Protein AF-0000000068499734 (afdb_homodimer)

Organism: Clostridioides difficile (strain 630) (NCBI:txid272563)

Radius of gyration: 20.71 Å; Cα contacts (8 Å, |Δi|>4): 301; chains: 2; bounding box: 44×65×41 Å

Sequence (282 aa):
MKDFEKLYEATTKLVSTSLKVKDDLKKMFKQNGYDITTDHYALLRFLWEQDGISQIDLCEKSCKDKSNTTRILDVMKNKGLIVRKVDVKDRRKFQIFLTDLGRELEEPLNEIASIYATETFKSISDEELPLFTDILDRIGKMKDFEKLYEATTKLVSTSLKVKDDLKKMFKQNGYDITTDHYALLRFLWEQDGISQIDLCEKSCKDKSNTTRILDVMKNKGLIVRKVDVKDRRKFQIFLTDLGRELEEPLNEIASIYATETFKSISDEELPLFTDILDRIGK

Solvent-accessible surface area (backbone atoms only — not comparable to full-atom values): 15210 Å² total; per-residue (Å²): 125,83,52,62,66,57,46,46,48,42,52,51,40,43,40,53,28,30,51,48,52,44,50,50,50,24,48,52,34,42,76,73,73,34,97,48,46,53,67,53,49,58,54,46,55,52,40,75,75,41,67,50,41,36,58,68,57,50,25,66,74,64,76,40,54,63,70,58,44,50,52,52,50,51,52,37,36,75,71,48,29,34,48,78,41,69,32,89,88,40,77,88,38,45,23,39,32,67,31,74,60,36,55,63,44,46,63,62,50,50,50,53,49,42,53,49,42,51,61,48,47,60,88,51,49,87,71,48,46,60,53,49,42,48,49,38,53,60,47,57,101,126,83,52,61,67,58,46,46,49,43,52,51,41,43,40,51,29,30,51,48,51,43,50,52,51,24,48,51,34,41,75,72,75,35,96,48,46,51,68,53,50,57,53,46,54,52,39,74,75,40,67,50,41,35,58,68,57,50,23,65,73,67,76,40,54,64,70,59,44,51,53,53,50,50,53,37,35,74,72,49,29,34,47,78,40,67,32,89,90,40,78,88,38,45,23,39,32,66,32,73,60,38,56,63,44,46,63,61,51,50,50,53,50,45,53,50,43,50,62,48,46,60,88,53,48,87,71,48,46,60,55,49,41,49,51,37,51,60,47,58,100

pLDDT: mean 91.55, std 7.55, range [51.41, 98.25]

Nearest PDB structures (foldseek):
  8xt8-assembly1_B  TM=9.935E-01  e=7.399E-21  Clostridioides difficile
  4zzl-assembly1_B  TM=9.237E-01  e=1.055E-09  Pseudomonas aeruginosa
  8xzu-assembly1_A  TM=9.288E-01  e=2.433E-08  Escherichia coli O127:H6 str. E2348/69
  1lnw-assembly7_A  TM=8.892E-01  e=3.572E-08  Pseudomonas aeruginosa
  2nnn-assembly3_F  TM=8.629E-01  e=1.206E-07  Pseudomonas aeruginosa

InterPro domains:
  IPR000835 MarR-type HTH domain [PF01047] (36-93)
  IPR000835 MarR-type HTH domain [PR00598] (70-85)
  IPR000835 MarR-type HTH domain [PR00598] (89-105)
  IPR000835 MarR-type HTH domain [PR00598] (119-139)
  IPR000835 MarR-type HTH domain [PS50995] (1-141)
  IPR000835 MarR-type HTH domain [SM00347] (29-129)
  IPR036388 Winged helix-like DNA-binding domain superfamily [G3DSA:1.10.10.10] (9-141)
  IPR036390 Winged helix DNA-binding domain superfamily [SSF46785] (11-139)

Structure (mmCIF, N/CA/C/O backbone):
data_AF-0000000068499734-model_v1
#
loop_
_entity.id
_entity.type
_entity.pdbx_description
1 polymer 'Transcriptional regulator, MarR family'
#
loop_
_atom_site.group_PDB
_atom_site.id
_atom_site.type_symbol
_atom_site.label_atom_id
_atom_site.label_alt_id
_atom_site.label_comp_id
_atom_site.label_asym_id
_atom_site.label_entity_id
_atom_site.label_seq_id
_atom_site.pdbx_PDB_ins_code
_atom_site.Cartn_x
_atom_site.Cartn_y
_atom_site.Cartn_z
_atom_site.occupancy
_atom_site.B_iso_or_equiv
_atom_site.auth_seq_id
_atom_site.auth_comp_id
_atom_site.auth_asym_id
_atom_site.auth_atom_id
_atom_site.pdbx_PDB_model_num
ATOM 1 N N . MET A 1 1 ? 21.547 13.375 11.398 1 51.94 1 MET A N 1
ATOM 2 C CA . MET A 1 1 ? 20.141 13 11.492 1 51.94 1 MET A CA 1
ATOM 3 C C . MET A 1 1 ? 19.406 13.32 10.195 1 51.94 1 MET A C 1
ATOM 5 O O . MET A 1 1 ? 19.625 14.375 9.602 1 51.94 1 MET A O 1
ATOM 9 N N . LYS A 1 2 ? 18.906 12.352 9.539 1 63.41 2 LYS A N 1
ATOM 10 C CA . LYS A 1 2 ? 18.281 12.688 8.258 1 63.41 2 LYS A CA 1
ATOM 11 C C . LYS A 1 2 ? 17.219 13.758 8.438 1 63.41 2 LYS A C 1
ATOM 13 O O . LYS A 1 2 ? 16.547 13.812 9.469 1 63.41 2 LYS A O 1
ATOM 18 N N . ASP A 1 3 ? 17.266 14.719 7.586 1 85.25 3 ASP A N 1
ATOM 19 C CA . ASP A 1 3 ? 16.281 15.789 7.48 1 85.25 3 ASP A CA 1
ATOM 20 C C . ASP A 1 3 ? 14.867 15.234 7.363 1 85.25 3 ASP A C 1
ATOM 22 O O . ASP A 1 3 ? 14.617 14.312 6.582 1 85.25 3 ASP A O 1
ATOM 26 N N . PHE A 1 4 ? 13.961 15.617 8.328 1 84.19 4 PHE A N 1
ATOM 27 C CA . PHE A 1 4 ? 12.578 15.156 8.344 1 84.19 4 PHE A CA 1
ATOM 28 C C . PHE A 1 4 ? 11.977 15.195 6.941 1 84.19 4 PHE A C 1
ATOM 30 O O . PHE A 1 4 ? 11.266 14.273 6.539 1 84.19 4 PHE A O 1
ATOM 37 N N . GLU A 1 5 ? 12.312 16.203 6.262 1 88.25 5 GLU A N 1
ATOM 38 C CA . GLU A 1 5 ? 11.719 16.375 4.938 1 88.25 5 GLU A CA 1
ATOM 39 C C . GLU A 1 5 ? 12.188 15.281 3.977 1 88.25 5 GLU A C 1
ATOM 41 O O . GLU A 1 5 ? 11.422 14.805 3.139 1 88.25 5 GLU A O 1
ATOM 46 N N . LYS A 1 6 ? 13.414 14.914 4.125 1 91.44 6 LYS A N 1
ATOM 47 C CA . LYS A 1 6 ? 13.961 13.844 3.291 1 91.44 6 LYS A CA 1
ATOM 48 C C . LYS A 1 6 ? 13.344 12.492 3.654 1 91.44 6 LYS A C 1
ATOM 50 O O . LYS A 1 6 ? 13.016 11.695 2.773 1 91.44 6 LYS A O 1
ATOM 55 N N . LEU A 1 7 ? 13.211 12.305 4.914 1 92.31 7 LEU A N 1
ATOM 56 C CA . LEU A 1 7 ? 12.625 11.062 5.387 1 92.31 7 LEU A CA 1
ATOM 57 C C . LEU A 1 7 ? 11.148 10.977 5 1 92.31 7 LEU A C 1
ATOM 59 O O . LEU A 1 7 ? 10.672 9.914 4.59 1 92.31 7 LEU A O 1
ATOM 63 N N . TYR A 1 8 ? 10.578 12.094 5.062 1 89.62 8 TYR A N 1
ATOM 64 C CA . TYR A 1 8 ? 9.172 12.164 4.676 1 89.62 8 TYR A CA 1
ATOM 65 C C . TYR A 1 8 ? 9.008 11.867 3.189 1 89.62 8 TYR A C 1
ATOM 67 O O . TYR A 1 8 ? 8.109 11.117 2.795 1 89.62 8 TYR A O 1
ATOM 75 N N . GLU A 1 9 ? 9.82 12.43 2.471 1 90.56 9 GLU A N 1
ATOM 76 C CA . GLU A 1 9 ? 9.766 12.195 1.031 1 90.56 9 GLU A CA 1
ATOM 77 C C . GLU A 1 9 ? 9.969 10.711 0.709 1 90.56 9 GLU A C 1
ATOM 79 O O . GLU A 1 9 ? 9.227 10.141 -0.091 1 90.56 9 GLU A O 1
ATOM 84 N N . ALA A 1 10 ? 10.969 10.125 1.311 1 93.69 10 ALA A N 1
ATOM 85 C CA . ALA A 1 10 ? 11.25 8.711 1.085 1 93.69 10 ALA A CA 1
ATOM 86 C C . ALA A 1 10 ? 10.062 7.844 1.477 1 93.69 10 ALA A C 1
ATOM 88 O O . ALA A 1 10 ? 9.672 6.938 0.735 1 93.69 10 ALA A O 1
ATOM 89 N N . THR A 1 11 ? 9.477 8.195 2.625 1 93 11 THR A N 1
ATOM 90 C CA . THR A 1 11 ? 8.336 7.43 3.129 1 93 11 THR A CA 1
ATOM 91 C C . THR A 1 11 ? 7.133 7.574 2.201 1 93 11 THR A C 1
ATOM 93 O O . THR A 1 11 ? 6.5 6.582 1.839 1 93 11 THR A O 1
ATOM 96 N N . THR A 1 12 ? 6.898 8.781 1.764 1 89.5 12 THR A N 1
ATOM 97 C CA . THR A 1 12 ? 5.754 9.047 0.899 1 89.5 12 THR A CA 1
ATOM 98 C C . THR A 1 12 ? 5.949 8.406 -0.471 1 89.5 12 THR A C 1
ATOM 100 O O . THR A 1 12 ? 5 7.875 -1.055 1 89.5 12 THR A O 1
ATOM 103 N N . LYS A 1 13 ? 7.117 8.414 -0.973 1 92.56 13 LYS A N 1
ATOM 104 C CA . LYS A 1 13 ? 7.414 7.77 -2.25 1 92.56 13 LYS A CA 1
ATOM 105 C C . LYS A 1 13 ? 7.277 6.254 -2.15 1 92.56 13 LYS A C 1
ATOM 107 O O . LYS A 1 13 ? 6.809 5.605 -3.088 1 92.56 13 LYS A O 1
ATOM 112 N N . LEU A 1 14 ? 7.719 5.66 -1.072 1 94.81 14 LEU A N 1
ATOM 113 C CA . LEU A 1 14 ? 7.562 4.23 -0.838 1 94.81 14 LEU A CA 1
ATOM 114 C C . LEU A 1 14 ? 6.09 3.83 -0.895 1 94.81 14 LEU A C 1
ATOM 116 O O . LEU A 1 14 ? 5.723 2.9 -1.614 1 94.81 14 LEU A O 1
ATOM 120 N N . VAL A 1 15 ? 5.273 4.574 -0.227 1 91.44 15 VAL A N 1
ATOM 121 C CA . VAL A 1 15 ? 3.852 4.262 -0.129 1 91.44 15 VAL A CA 1
ATOM 122 C C . VAL A 1 15 ? 3.176 4.508 -1.476 1 91.44 15 VAL A C 1
ATOM 124 O O . VAL A 1 15 ? 2.473 3.635 -1.99 1 91.44 15 VAL A O 1
ATOM 127 N N . SER A 1 16 ? 3.467 5.664 -2.082 1 89.75 16 SER A N 1
ATOM 128 C CA . SER A 1 16 ? 2.781 6.016 -3.322 1 89.75 16 SER A CA 1
ATOM 129 C C . SER A 1 16 ? 3.205 5.102 -4.465 1 89.75 16 SER A C 1
ATOM 131 O O . SER A 1 16 ? 2.383 4.723 -5.301 1 89.75 16 SER A O 1
ATOM 133 N N . THR A 1 17 ? 4.445 4.738 -4.531 1 93.81 17 THR A N 1
ATOM 134 C CA . THR A 1 17 ? 4.926 3.834 -5.57 1 93.81 17 THR A CA 1
ATOM 135 C C . THR A 1 17 ? 4.293 2.453 -5.426 1 93.81 17 THR A C 1
ATOM 137 O O . THR A 1 17 ? 3.895 1.84 -6.418 1 93.81 17 THR A O 1
ATOM 140 N N . SER A 1 18 ? 4.215 1.97 -4.199 1 93.81 18 SER A N 1
ATOM 141 C CA . SER A 1 18 ? 3.59 0.674 -3.955 1 93.81 18 SER A CA 1
ATOM 142 C C . SER A 1 18 ? 2.125 0.678 -4.383 1 93.81 18 SER A C 1
ATOM 144 O O . SER A 1 18 ? 1.639 -0.298 -4.957 1 93.81 18 SER A O 1
ATOM 146 N N . LEU A 1 19 ? 1.435 1.735 -4.113 1 88.94 19 LEU A N 1
ATOM 147 C CA . LEU A 1 19 ? 0.036 1.855 -4.508 1 88.94 19 LEU A CA 1
ATOM 148 C C . LEU A 1 19 ? -0.099 1.86 -6.027 1 88.94 19 LEU A C 1
ATOM 150 O O . LEU A 1 19 ? -1.006 1.23 -6.578 1 88.94 19 LEU A O 1
ATOM 154 N N . LYS A 1 20 ? 0.729 2.57 -6.625 1 91.31 20 LYS A N 1
ATOM 155 C CA . LYS A 1 20 ? 0.707 2.623 -8.086 1 91.31 20 LYS A CA 1
ATOM 156 C C . LYS A 1 20 ? 0.957 1.243 -8.688 1 91.31 20 LYS A C 1
ATOM 158 O O . LYS A 1 20 ? 0.29 0.851 -9.648 1 91.31 20 LYS A O 1
ATOM 163 N N . VAL A 1 21 ? 1.908 0.533 -8.188 1 93.44 21 VAL A N 1
ATOM 164 C CA . VAL A 1 21 ? 2.236 -0.809 -8.656 1 93.44 21 VAL A CA 1
ATOM 165 C C . VAL A 1 21 ? 1.023 -1.723 -8.508 1 93.44 21 VAL A C 1
ATOM 167 O O . VAL A 1 21 ? 0.669 -2.455 -9.43 1 93.44 21 VAL A O 1
ATOM 170 N N . LYS A 1 22 ? 0.391 -1.682 -7.379 1 92.88 22 LYS A N 1
ATOM 171 C CA . LYS A 1 22 ? -0.793 -2.5 -7.133 1 92.88 22 LYS A CA 1
ATOM 172 C C . LYS A 1 22 ? -1.906 -2.168 -8.125 1 92.88 22 LYS A C 1
ATOM 174 O O . LYS A 1 22 ? -2.516 -3.066 -8.703 1 92.88 22 LYS A O 1
ATOM 179 N N . ASP A 1 23 ? -2.094 -0.92 -8.289 1 91.69 23 ASP A N 1
ATOM 180 C CA . ASP A 1 23 ? -3.166 -0.472 -9.172 1 91.69 23 ASP A CA 1
ATOM 181 C C . ASP A 1 23 ? -2.871 -0.841 -10.625 1 91.69 23 ASP A C 1
ATOM 183 O O . ASP A 1 23 ? -3.758 -1.303 -11.344 1 91.69 23 ASP A O 1
ATOM 187 N N . ASP A 1 24 ? -1.645 -0.577 -11.023 1 94 24 ASP A N 1
ATOM 188 C CA . ASP A 1 24 ? -1.249 -0.904 -12.391 1 94 24 ASP A CA 1
ATOM 189 C C . ASP A 1 24 ? -1.424 -2.395 -12.664 1 94 24 ASP A C 1
ATOM 191 O O . ASP A 1 24 ? -1.951 -2.777 -13.711 1 94 24 ASP A O 1
ATOM 195 N N . LEU A 1 25 ? -0.987 -3.182 -11.75 1 95.88 25 LEU A N 1
ATOM 196 C CA . LEU A 1 25 ? -1.07 -4.625 -11.953 1 95.88 25 LEU A CA 1
ATOM 197 C C . LEU A 1 25 ? -2.523 -5.086 -11.992 1 95.88 25 LEU A C 1
ATOM 199 O O . LEU A 1 25 ? -2.898 -5.898 -12.836 1 95.88 25 LEU A O 1
ATOM 203 N N . LYS A 1 26 ? -3.297 -4.59 -11.102 1 95.94 26 LYS A N 1
ATOM 204 C CA . LYS A 1 26 ? -4.723 -4.902 -11.109 1 95.94 26 LYS A CA 1
ATOM 205 C C . LYS A 1 26 ? -5.355 -4.543 -12.453 1 95.94 26 LYS A C 1
ATOM 207 O O . LYS A 1 26 ? -6.113 -5.332 -13.023 1 95.94 26 LYS A O 1
ATOM 212 N N . LYS A 1 27 ? -5.031 -3.389 -12.945 1 96.12 27 LYS A N 1
ATOM 213 C CA . LYS A 1 27 ? -5.543 -2.939 -14.234 1 96.12 27 LYS A CA 1
ATOM 214 C C . LYS A 1 27 ? -5.078 -3.854 -15.367 1 96.12 27 LYS A C 1
ATOM 216 O O . LYS A 1 27 ? -5.84 -4.156 -16.281 1 96.12 27 LYS A O 1
ATOM 221 N N . MET A 1 28 ? -3.869 -4.227 -15.281 1 97.12 28 MET A N 1
ATOM 222 C CA . MET A 1 28 ? -3.332 -5.109 -16.312 1 97.12 28 MET A CA 1
ATOM 223 C C . MET A 1 28 ? -4.035 -6.461 -16.297 1 97.12 28 MET A C 1
ATOM 225 O O . MET A 1 28 ? -4.324 -7.031 -17.344 1 97.12 28 MET A O 1
ATOM 229 N N . PHE A 1 29 ? -4.293 -6.988 -15.102 1 97.88 29 PHE A N 1
ATOM 230 C CA . PHE A 1 29 ? -5.07 -8.219 -15 1 97.88 29 PHE A CA 1
ATOM 231 C C . PHE A 1 29 ? -6.434 -8.047 -15.656 1 97.88 29 PHE A C 1
ATOM 233 O O . PHE A 1 29 ? -6.836 -8.875 -16.484 1 97.88 29 PHE A O 1
ATOM 240 N N . LYS A 1 30 ? -7.047 -6.973 -15.344 1 97.31 30 LYS A N 1
ATOM 241 C CA . LYS A 1 30 ? -8.391 -6.707 -15.852 1 97.31 30 LYS A CA 1
ATOM 242 C C . LYS A 1 30 ? -8.375 -6.551 -17.375 1 97.31 30 LYS A C 1
ATOM 244 O O . LYS A 1 30 ? -9.242 -7.09 -18.062 1 97.31 30 LYS A O 1
ATOM 249 N N . GLN A 1 31 ? -7.438 -5.824 -17.844 1 97.62 31 GLN A N 1
ATOM 250 C CA . GLN A 1 31 ? -7.316 -5.578 -19.281 1 97.62 31 GLN A CA 1
ATOM 251 C C . GLN A 1 31 ? -7.113 -6.879 -20.047 1 97.62 31 GLN A C 1
ATOM 253 O O . GLN A 1 31 ? -7.449 -6.969 -21.219 1 97.62 31 GLN A O 1
ATOM 258 N N . ASN A 1 32 ? -6.582 -7.852 -19.391 1 97.75 32 ASN A N 1
ATOM 259 C CA . ASN A 1 32 ? -6.344 -9.141 -20.031 1 97.75 32 ASN A CA 1
ATOM 260 C C . ASN A 1 32 ? -7.449 -10.141 -19.703 1 97.75 32 ASN A C 1
ATOM 262 O O . ASN A 1 32 ? -7.293 -11.344 -19.922 1 97.75 32 ASN A O 1
ATOM 266 N N . GLY A 1 33 ? -8.531 -9.695 -19.031 1 96.88 33 GLY A N 1
ATOM 267 C CA . GLY A 1 33 ? -9.734 -10.492 -18.891 1 96.88 33 GLY A CA 1
ATOM 268 C C . GLY A 1 33 ? -9.844 -11.164 -17.531 1 96.88 33 GLY A C 1
ATOM 269 O O . GLY A 1 33 ? -10.695 -12.031 -17.328 1 96.88 33 GLY A O 1
ATOM 270 N N . TYR A 1 34 ? -8.961 -10.781 -16.625 1 97.56 34 TYR A N 1
ATOM 271 C CA . TYR A 1 34 ? -8.977 -11.422 -15.312 1 97.56 34 TYR A CA 1
ATOM 272 C C . TYR A 1 34 ? -9.469 -10.453 -14.242 1 97.56 34 TYR A C 1
ATOM 274 O O . TYR A 1 34 ? -8.891 -9.375 -14.062 1 97.56 34 TYR A O 1
ATOM 282 N N . ASP A 1 35 ? -10.516 -10.867 -13.586 1 95.94 35 ASP A N 1
ATOM 283 C CA . ASP A 1 35 ? -11.016 -10.086 -12.453 1 95.94 35 ASP A CA 1
ATOM 284 C C . ASP A 1 35 ? -10.312 -10.484 -11.156 1 95.94 35 ASP A C 1
ATOM 286 O O . ASP A 1 35 ? -10.938 -11.039 -10.25 1 95.94 35 ASP A O 1
ATOM 290 N N . ILE A 1 36 ? -9.055 -10.18 -11.062 1 96 36 ILE A N 1
ATOM 291 C CA . ILE A 1 36 ? -8.148 -10.539 -9.984 1 96 36 ILE A CA 1
ATOM 292 C C . ILE A 1 36 ? -7.445 -9.289 -9.461 1 96 36 ILE A C 1
ATOM 294 O O . ILE A 1 36 ? -6.914 -8.492 -10.242 1 96 36 ILE A O 1
ATOM 298 N N . THR A 1 37 ? -7.492 -9.086 -8.227 1 93.56 37 THR A N 1
ATOM 299 C CA . THR A 1 37 ? -6.75 -7.996 -7.605 1 93.56 37 THR A CA 1
ATOM 300 C C . THR A 1 37 ? -5.352 -8.445 -7.207 1 93.56 37 THR A C 1
ATOM 302 O O . THR A 1 37 ? -5.043 -9.641 -7.242 1 93.56 37 THR A O 1
ATOM 305 N N . THR A 1 38 ? -4.555 -7.484 -6.852 1 93.06 38 THR A N 1
ATOM 306 C CA . THR A 1 38 ? -3.203 -7.809 -6.414 1 93.06 38 THR A CA 1
ATOM 307 C C . THR A 1 38 ? -3.232 -8.578 -5.098 1 93.06 38 THR A C 1
ATOM 309 O O . THR A 1 38 ? -2.377 -9.438 -4.852 1 93.06 38 THR A O 1
ATOM 312 N N . ASP A 1 39 ? -4.258 -8.336 -4.285 1 91.56 39 ASP A N 1
ATOM 313 C CA . ASP A 1 39 ? -4.406 -9.094 -3.047 1 91.56 39 ASP A CA 1
ATOM 314 C C . ASP A 1 39 ? -4.766 -10.547 -3.332 1 91.56 39 ASP A C 1
ATOM 316 O O . ASP A 1 39 ? -4.27 -11.461 -2.666 1 91.56 39 ASP A O 1
ATOM 320 N N . HIS A 1 40 ? -5.629 -10.727 -4.238 1 95.25 40 HIS A N 1
ATOM 321 C CA . HIS A 1 40 ? -5.926 -12.086 -4.672 1 95.25 40 HIS A CA 1
ATOM 322 C C . HIS A 1 40 ? -4.668 -12.789 -5.172 1 95.25 40 HIS A C 1
ATOM 324 O O . HIS A 1 40 ? -4.387 -13.922 -4.773 1 95.25 40 HIS A O 1
ATOM 330 N N . TYR A 1 41 ? -3.99 -12.102 -6.027 1 95.88 41 TYR A N 1
ATOM 331 C CA . TYR A 1 41 ? -2.787 -12.648 -6.645 1 95.88 41 TYR A CA 1
ATOM 332 C C . TYR A 1 41 ? -1.759 -13.039 -5.59 1 95.88 41 TYR A C 1
ATOM 334 O O . TYR A 1 41 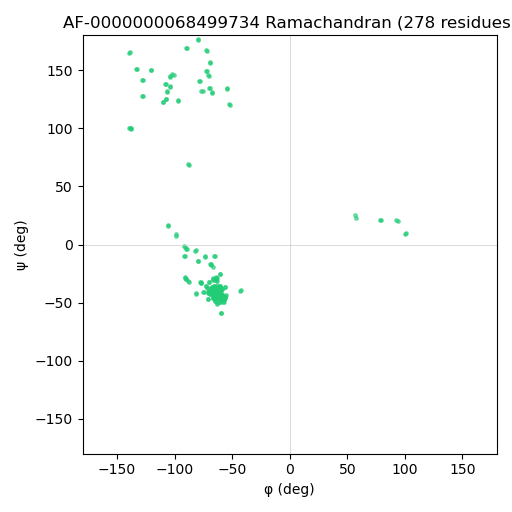? -1.135 -14.094 -5.684 1 95.88 41 TYR A O 1
ATOM 342 N N . ALA A 1 42 ? -1.551 -12.195 -4.656 1 92.88 42 ALA A N 1
ATOM 343 C CA . ALA A 1 42 ? -0.596 -12.477 -3.588 1 92.88 42 ALA A CA 1
ATOM 344 C C . ALA A 1 42 ? -0.938 -13.789 -2.877 1 92.88 42 ALA A C 1
ATOM 346 O O . ALA A 1 42 ? -0.056 -14.602 -2.609 1 92.88 42 ALA A O 1
ATOM 347 N N . LEU A 1 43 ? -2.17 -13.984 -2.555 1 93.5 43 LEU A N 1
ATOM 348 C CA . LEU A 1 43 ? -2.572 -15.211 -1.869 1 93.5 43 LEU A CA 1
ATOM 349 C C . LEU A 1 43 ? -2.457 -16.422 -2.797 1 93.5 43 LEU A C 1
ATOM 351 O O . LEU A 1 43 ? -2.055 -17.5 -2.365 1 93.5 43 LEU A O 1
ATOM 355 N N . LEU A 1 44 ? -2.842 -16.219 -4.047 1 96.25 44 LEU A N 1
ATOM 356 C CA . LEU A 1 44 ? -2.752 -17.297 -5.035 1 96.25 44 LEU A CA 1
ATOM 357 C C . LEU A 1 44 ? -1.313 -17.781 -5.176 1 96.25 44 LEU A C 1
ATOM 359 O O . LEU A 1 44 ? -1.072 -18.969 -5.344 1 96.25 44 LEU A O 1
ATOM 363 N N . ARG A 1 45 ? -0.418 -16.906 -5.117 1 94.12 45 ARG A N 1
ATOM 364 C CA . ARG A 1 45 ? 0.99 -17.266 -5.25 1 94.12 45 ARG A CA 1
ATOM 365 C C . ARG A 1 45 ? 1.405 -18.266 -4.18 1 94.12 45 ARG A C 1
ATOM 367 O O . ARG A 1 45 ? 2.15 -19.203 -4.461 1 94.12 45 ARG A O 1
ATOM 374 N N . PHE A 1 46 ? 0.959 -18.016 -3.006 1 92.69 46 PHE A N 1
ATOM 375 C CA . PHE A 1 46 ? 1.267 -18.953 -1.924 1 92.69 46 PHE A CA 1
ATOM 376 C C . PHE A 1 46 ? 0.578 -20.281 -2.148 1 92.69 46 PHE A C 1
ATOM 378 O O . PHE A 1 46 ? 1.171 -21.344 -1.912 1 92.69 46 PHE A O 1
ATOM 385 N N . LEU A 1 47 ? -0.58 -20.203 -2.641 1 95.75 47 LEU A N 1
ATOM 386 C CA . LEU A 1 47 ? -1.367 -21.422 -2.838 1 95.75 47 LEU A CA 1
ATOM 387 C C . LEU A 1 47 ? -0.82 -22.25 -4 1 95.75 47 LEU A C 1
ATOM 389 O O . LEU A 1 47 ? -0.887 -23.469 -3.982 1 95.75 47 LEU A O 1
ATOM 393 N N . TRP A 1 48 ? -0.332 -21.531 -5.023 1 95.94 48 TRP A N 1
ATOM 394 C CA . TRP A 1 48 ? 0.288 -22.234 -6.145 1 95.94 48 TRP A CA 1
ATOM 395 C C . TRP A 1 48 ? 1.548 -22.969 -5.703 1 95.94 48 TRP A C 1
ATOM 397 O O . TRP A 1 48 ? 1.89 -24.016 -6.254 1 95.94 48 TRP A O 1
ATOM 407 N N . GLU A 1 49 ? 2.197 -22.469 -4.719 1 92.94 49 GLU A N 1
ATOM 408 C CA . GLU A 1 49 ? 3.396 -23.094 -4.164 1 92.94 49 GLU A CA 1
ATOM 409 C C . GLU A 1 49 ? 3.039 -24.219 -3.209 1 92.94 49 GLU A C 1
ATOM 411 O O . GLU A 1 49 ? 3.705 -25.266 -3.189 1 92.94 49 GLU A O 1
ATOM 416 N N . GLN A 1 50 ? 2.031 -23.953 -2.4 1 92.69 50 GLN A N 1
ATOM 417 C CA . GLN A 1 50 ? 1.602 -24.938 -1.413 1 92.69 50 GLN A CA 1
ATOM 418 C C . GLN A 1 50 ? 0.08 -25 -1.316 1 92.69 50 GLN A C 1
ATOM 420 O O . GLN A 1 50 ? -0.525 -24.266 -0.537 1 92.69 50 GLN A O 1
ATOM 425 N N . ASP A 1 51 ? -0.425 -26.016 -1.981 1 92.31 51 ASP A N 1
ATOM 426 C CA . ASP A 1 51 ? -1.864 -26.25 -1.932 1 92.31 51 ASP A CA 1
ATOM 427 C C . ASP A 1 51 ? -2.27 -26.891 -0.604 1 92.31 51 ASP A C 1
ATOM 429 O O . ASP A 1 51 ? -1.562 -27.75 -0.079 1 92.31 51 ASP A O 1
ATOM 433 N N . GLY A 1 52 ? -3.283 -26.359 0.012 1 92.75 52 GLY A N 1
ATOM 434 C CA . GLY A 1 52 ? -3.738 -26.922 1.277 1 92.75 52 GLY A CA 1
ATOM 435 C C . GLY A 1 52 ? -3.123 -26.234 2.484 1 92.75 52 GLY A C 1
ATOM 436 O O . GLY A 1 52 ? -3.072 -26.812 3.572 1 92.75 52 GLY A O 1
ATOM 437 N N . ILE A 1 53 ? -2.66 -25.109 2.301 1 92 53 ILE A N 1
ATOM 438 C CA . ILE A 1 53 ? -2.062 -24.344 3.389 1 92 53 ILE A CA 1
ATOM 439 C C . ILE A 1 53 ? -3.15 -23.891 4.359 1 92 53 ILE A C 1
ATOM 441 O O . ILE A 1 53 ? -4.277 -23.594 3.951 1 92 53 ILE A O 1
ATOM 445 N N . SER A 1 54 ? -2.77 -23.859 5.617 1 91.06 54 SER A N 1
ATOM 446 C CA . SER A 1 54 ? -3.744 -23.391 6.602 1 91.06 54 SER A CA 1
ATOM 447 C C . SER A 1 54 ? -3.977 -21.891 6.492 1 91.06 54 SER A C 1
ATOM 449 O O . SER A 1 54 ? -3.084 -21.156 6.082 1 91.06 54 SER A O 1
ATOM 451 N N . GLN A 1 55 ? -5.172 -21.469 6.828 1 88.75 55 GLN A N 1
ATOM 452 C CA . GLN A 1 55 ? -5.473 -20.047 6.832 1 88.75 55 GLN A CA 1
ATOM 453 C C . GLN A 1 55 ? -4.5 -19.281 7.727 1 88.75 55 GLN A C 1
ATOM 455 O O . GLN A 1 55 ? -4.086 -18.172 7.395 1 88.75 55 GLN A O 1
ATOM 460 N N . ILE A 1 56 ? -4.105 -19.875 8.82 1 85.94 56 ILE A N 1
ATOM 461 C CA . ILE A 1 56 ? -3.188 -19.25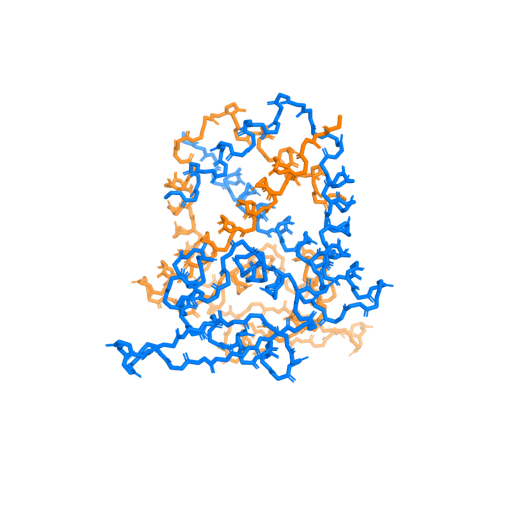 9.758 1 85.94 56 ILE A CA 1
ATOM 462 C C . ILE A 1 56 ? -1.818 -19.078 9.109 1 85.94 56 ILE A C 1
ATOM 464 O O . ILE A 1 56 ? -1.228 -17.984 9.172 1 85.94 56 ILE A O 1
ATOM 468 N N . ASP A 1 57 ? -1.396 -20.062 8.484 1 86.56 57 ASP A N 1
ATOM 469 C CA . ASP A 1 57 ? -0.109 -20.016 7.797 1 86.56 57 ASP A CA 1
ATOM 470 C C . ASP A 1 57 ? -0.141 -19 6.652 1 86.56 57 ASP A C 1
ATOM 472 O O . ASP A 1 57 ? 0.839 -18.297 6.414 1 86.56 57 ASP A O 1
ATOM 476 N N . LEU A 1 58 ? -1.216 -18.969 5.996 1 87.88 58 LEU A N 1
ATOM 477 C CA . LEU A 1 58 ? -1.38 -18.047 4.887 1 87.88 58 LEU A CA 1
ATOM 478 C C . LEU A 1 58 ? -1.343 -16.594 5.375 1 87.88 58 LEU A C 1
ATOM 480 O O . LEU A 1 58 ? -0.734 -15.734 4.738 1 87.88 58 LEU A O 1
ATOM 484 N N . CYS A 1 59 ? -1.925 -16.297 6.492 1 84.31 59 CYS A N 1
ATOM 485 C CA . CYS A 1 59 ? -1.912 -14.977 7.102 1 84.31 59 CYS A CA 1
ATOM 486 C C . CYS A 1 59 ? -0.494 -14.555 7.477 1 84.31 59 CYS A C 1
ATOM 488 O O . CYS A 1 59 ? -0.083 -13.43 7.207 1 84.31 59 CYS A O 1
ATOM 490 N N . GLU A 1 60 ? 0.208 -15.477 8.047 1 81.12 60 GLU A N 1
ATOM 491 C CA . GLU A 1 60 ? 1.569 -15.211 8.5 1 81.12 60 GLU A CA 1
ATOM 492 C C . GLU A 1 60 ? 2.498 -14.93 7.32 1 81.12 60 GLU A C 1
ATOM 494 O O . GLU A 1 60 ? 3.328 -14.023 7.379 1 81.12 60 GLU A O 1
ATOM 499 N N . LYS A 1 61 ? 2.295 -15.641 6.281 1 79.94 61 LYS A N 1
ATOM 500 C CA . LYS A 1 61 ? 3.162 -15.523 5.113 1 79.94 61 LYS A CA 1
ATOM 501 C C . LYS A 1 61 ? 2.828 -14.266 4.309 1 79.94 61 LYS A C 1
ATOM 503 O O . LYS A 1 61 ? 3.711 -13.664 3.693 1 79.94 61 LYS A O 1
ATOM 508 N N . SER A 1 62 ? 1.615 -13.859 4.277 1 77.88 62 SER A N 1
ATOM 509 C CA . SER A 1 62 ? 1.176 -12.75 3.434 1 77.88 62 SER A CA 1
ATOM 510 C C . SER A 1 62 ? 1.3 -11.414 4.16 1 77.88 62 SER A C 1
ATOM 512 O O . SER A 1 62 ? 1.054 -10.359 3.576 1 77.88 62 SER A O 1
ATOM 514 N N . CYS A 1 63 ? 1.683 -11.375 5.383 1 68.19 63 CYS A N 1
ATOM 515 C CA . CYS A 1 63 ? 1.831 -10.18 6.207 1 68.19 63 CYS A CA 1
ATOM 516 C C . CYS A 1 63 ? 0.522 -9.406 6.285 1 68.19 63 CYS A C 1
ATOM 518 O O . CYS A 1 63 ? 0.526 -8.172 6.305 1 68.19 63 CYS A O 1
ATOM 520 N N . LYS A 1 64 ? -0.532 -10.039 6.07 1 70.19 64 LYS A N 1
ATOM 521 C CA . LYS A 1 64 ? -1.864 -9.461 6.211 1 70.19 64 LYS A CA 1
ATOM 522 C C . LYS A 1 64 ? -2.506 -9.867 7.535 1 70.19 64 LYS A C 1
ATOM 524 O O . LYS A 1 64 ? -2.176 -10.914 8.094 1 70.19 64 LYS A O 1
ATOM 529 N N . ASP A 1 65 ? -3.271 -8.891 8.016 1 71.25 65 ASP A N 1
ATOM 530 C CA . ASP A 1 65 ? -3.979 -9.258 9.242 1 71.25 65 ASP A CA 1
ATOM 531 C C . ASP A 1 65 ? -5.055 -10.305 8.961 1 71.25 65 ASP A C 1
ATOM 533 O O . ASP A 1 65 ? -5.492 -10.461 7.82 1 71.25 65 ASP A O 1
ATOM 537 N N . LYS A 1 66 ? -5.355 -10.984 10.016 1 75.5 66 LYS A N 1
ATOM 538 C CA . LYS A 1 66 ? -6.262 -12.125 9.93 1 75.5 66 LYS A CA 1
ATOM 539 C C . LYS A 1 66 ? -7.598 -11.719 9.312 1 75.5 66 LYS A C 1
ATOM 541 O O . LYS A 1 66 ? -8.141 -12.43 8.469 1 75.5 66 LYS A O 1
ATOM 546 N N . SER A 1 67 ? -8.07 -10.594 9.773 1 76.56 67 SER A N 1
ATOM 547 C CA . SER A 1 67 ? -9.383 -10.156 9.289 1 76.56 67 SER A CA 1
ATOM 548 C C . SER A 1 67 ? -9.344 -9.852 7.793 1 76.56 67 SER A C 1
ATOM 550 O O . SER A 1 67 ? -10.258 -10.211 7.055 1 76.56 67 SER A O 1
ATOM 552 N N . ASN A 1 68 ? -8.344 -9.258 7.336 1 82.56 68 ASN A N 1
ATOM 553 C CA . ASN A 1 68 ? -8.18 -8.93 5.922 1 82.56 68 ASN A CA 1
ATOM 554 C C . ASN A 1 68 ? -7.996 -10.188 5.074 1 82.56 68 ASN A C 1
ATOM 556 O O . ASN A 1 68 ? -8.625 -10.328 4.023 1 82.56 68 ASN A O 1
ATOM 560 N N . THR A 1 69 ? -7.266 -11.102 5.594 1 88.81 69 THR A N 1
ATOM 561 C CA . THR A 1 69 ? -7.02 -12.336 4.867 1 88.81 69 THR A CA 1
ATOM 562 C C . THR A 1 69 ? -8.312 -13.141 4.711 1 88.81 69 THR A C 1
ATOM 564 O O . THR A 1 69 ? -8.602 -13.641 3.623 1 88.81 69 THR A O 1
ATOM 567 N N . THR A 1 70 ? -9.094 -13.156 5.77 1 90.06 70 THR A N 1
ATOM 568 C CA . THR A 1 70 ? -10.359 -13.883 5.734 1 90.06 70 THR A CA 1
ATOM 569 C C . THR A 1 70 ? -11.297 -13.289 4.688 1 90.06 70 THR A C 1
ATOM 571 O O . THR A 1 70 ? -11.906 -14.023 3.908 1 90.06 70 THR A O 1
ATOM 574 N N . ARG A 1 71 ? -11.32 -12.078 4.703 1 92 71 ARG A N 1
ATOM 575 C CA . ARG A 1 71 ? -12.188 -11.406 3.736 1 92 71 ARG A CA 1
ATOM 576 C C . ARG A 1 71 ? -11.75 -11.711 2.307 1 92 71 ARG A C 1
ATOM 578 O O . ARG A 1 71 ? -12.578 -12.008 1.448 1 92 71 ARG A O 1
ATOM 585 N N . ILE A 1 72 ? -10.539 -11.648 2.066 1 93.81 72 ILE A N 1
ATOM 586 C CA . ILE A 1 72 ? -10.008 -11.906 0.736 1 93.81 72 ILE A CA 1
ATOM 587 C C . ILE A 1 72 ? -10.281 -13.359 0.338 1 93.81 72 ILE A C 1
ATOM 589 O O . ILE A 1 72 ? -10.688 -13.633 -0.795 1 93.81 72 ILE A O 1
ATOM 593 N N . LEU A 1 73 ? -10.133 -14.211 1.282 1 94.5 73 LEU A N 1
ATOM 594 C CA . LEU A 1 73 ? -10.375 -15.625 1.02 1 94.5 73 LEU A CA 1
ATOM 595 C C . LEU A 1 73 ? -11.844 -15.875 0.694 1 94.5 73 LEU A C 1
ATOM 597 O O . LEU A 1 73 ? -12.164 -16.688 -0.18 1 94.5 73 LEU A O 1
ATOM 601 N N . ASP A 1 74 ? -12.719 -15.188 1.384 1 95.44 74 ASP A N 1
ATOM 602 C CA . ASP A 1 74 ? -14.148 -15.305 1.113 1 95.44 74 ASP A CA 1
ATOM 603 C C . ASP A 1 74 ? -14.477 -14.859 -0.31 1 95.44 74 ASP A C 1
ATOM 605 O O . ASP A 1 74 ? -15.25 -15.523 -1.008 1 95.44 74 ASP A O 1
ATOM 609 N N . VAL A 1 75 ? -13.898 -13.828 -0.699 1 96.38 75 VAL A N 1
ATOM 610 C CA . VAL A 1 75 ? -14.102 -13.312 -2.051 1 96.38 75 VAL A CA 1
ATOM 611 C C . VAL A 1 75 ? -13.586 -14.328 -3.07 1 96.38 75 VAL A C 1
ATOM 613 O O . VAL A 1 75 ? -14.25 -14.609 -4.07 1 96.38 75 VAL A O 1
ATOM 616 N N . MET A 1 76 ? -12.438 -14.891 -2.832 1 97.19 76 MET A N 1
ATOM 617 C CA . MET A 1 76 ? -11.82 -15.859 -3.736 1 97.19 76 MET A CA 1
ATOM 618 C C . MET A 1 76 ? -12.656 -17.125 -3.818 1 97.19 76 MET A C 1
ATOM 620 O O . MET A 1 76 ? -12.766 -17.734 -4.883 1 97.19 76 MET A O 1
ATOM 624 N N . LYS A 1 77 ? -13.188 -17.516 -2.674 1 97.31 77 LYS A N 1
ATOM 625 C CA . LYS A 1 77 ? -14.086 -18.672 -2.643 1 97.31 77 LYS A CA 1
ATOM 626 C C . LYS A 1 77 ? -15.336 -18.406 -3.479 1 97.31 77 LYS A C 1
ATOM 628 O O . LYS A 1 77 ? -15.742 -19.266 -4.27 1 97.31 77 LYS A O 1
ATOM 633 N N . ASN A 1 78 ? -15.883 -17.266 -3.307 1 97.38 78 ASN A N 1
ATOM 634 C CA . ASN A 1 78 ? -17.078 -16.891 -4.051 1 97.38 78 ASN A CA 1
ATOM 635 C C . ASN A 1 78 ? -16.812 -16.812 -5.551 1 97.38 78 ASN A C 1
ATOM 637 O O . ASN A 1 78 ? -17.688 -17.109 -6.363 1 97.38 78 ASN A O 1
ATOM 641 N N . LYS A 1 79 ? -15.562 -16.516 -5.945 1 96.94 79 LYS A N 1
ATOM 642 C CA . LYS A 1 79 ? -15.148 -16.453 -7.344 1 96.94 79 LYS A CA 1
ATOM 643 C C . LYS A 1 79 ? -14.844 -17.844 -7.883 1 96.94 79 LYS A C 1
ATOM 645 O O . LYS A 1 79 ? -14.547 -18.016 -9.07 1 96.94 79 LYS A O 1
ATOM 650 N N . GLY A 1 80 ? -14.906 -18.812 -6.938 1 97.62 80 GLY A N 1
ATOM 651 C CA . GLY A 1 80 ? -14.672 -20.188 -7.34 1 97.62 80 GLY A CA 1
ATOM 652 C C . GLY A 1 80 ? -13.195 -20.516 -7.5 1 97.62 80 GLY A C 1
ATOM 653 O O . GLY A 1 80 ? -12.836 -21.484 -8.188 1 97.62 80 GLY A O 1
ATOM 654 N N . LEU A 1 81 ? -12.266 -19.781 -6.914 1 98.19 81 LEU A N 1
ATOM 655 C CA . LEU A 1 81 ? -10.828 -19.953 -7.094 1 98.19 81 LEU A CA 1
ATOM 656 C C . LEU A 1 81 ? -10.266 -20.922 -6.059 1 98.19 81 LEU A C 1
ATOM 658 O O . LEU A 1 81 ? -9.242 -21.578 -6.305 1 98.19 81 LEU A O 1
ATOM 662 N N . ILE A 1 82 ? -10.945 -20.922 -4.902 1 98.06 82 ILE A N 1
ATOM 663 C CA . ILE A 1 82 ? -10.445 -21.75 -3.812 1 98.06 82 ILE A CA 1
ATOM 664 C C . ILE A 1 82 ? -11.609 -22.438 -3.105 1 98.06 82 ILE A C 1
ATOM 666 O O . ILE A 1 82 ? -12.766 -22.078 -3.311 1 98.06 82 ILE A O 1
ATOM 670 N N . VAL A 1 83 ? -11.289 -23.422 -2.311 1 97.25 83 VAL A N 1
ATOM 671 C CA . VAL A 1 83 ? -12.227 -24.062 -1.397 1 97.25 83 VAL A CA 1
ATOM 672 C C . VAL A 1 83 ? -11.586 -24.219 -0.021 1 97.25 83 VAL A C 1
ATOM 674 O O . VAL A 1 83 ? -10.359 -24.297 0.094 1 97.25 83 VAL A O 1
ATOM 677 N N . ARG A 1 84 ? -12.422 -24.203 0.918 1 94.25 84 ARG A N 1
ATOM 678 C CA . ARG A 1 84 ? -12 -24.422 2.299 1 94.25 84 ARG A CA 1
ATOM 679 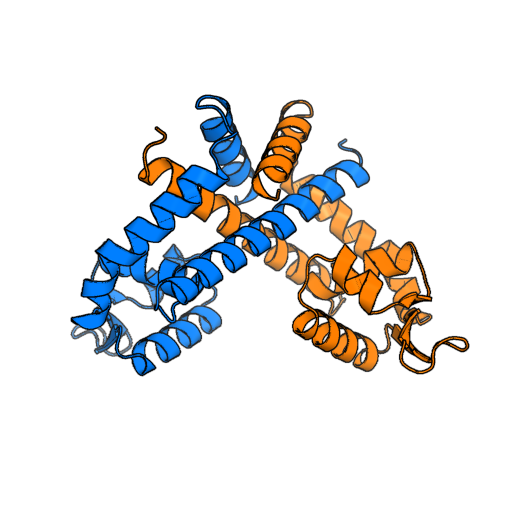C C . ARG A 1 84 ? -12.422 -25.812 2.787 1 94.25 84 ARG A C 1
ATOM 681 O O . ARG A 1 84 ? -13.562 -26.219 2.582 1 94.25 84 ARG A O 1
ATOM 688 N N . LYS A 1 85 ? -11.469 -26.453 3.369 1 93.19 85 LYS A N 1
ATOM 689 C CA . LYS A 1 85 ? -11.766 -27.766 3.939 1 93.19 85 LYS A CA 1
ATOM 690 C C . LYS A 1 85 ? -11.312 -27.844 5.395 1 93.19 85 LYS A C 1
ATOM 692 O O . LYS A 1 85 ? -10.266 -27.312 5.754 1 93.19 85 LYS A O 1
ATOM 697 N N . VAL A 1 86 ? -12.086 -28.484 6.207 1 88.31 86 VAL A N 1
ATOM 698 C CA . VAL A 1 86 ? -11.719 -28.672 7.605 1 88.31 86 VAL A CA 1
ATOM 699 C C . VAL A 1 86 ? -10.547 -29.641 7.711 1 88.31 86 VAL A C 1
ATOM 701 O O . VAL A 1 86 ? -10.5 -30.641 6.992 1 88.31 86 VAL A O 1
ATOM 704 N N . ASP A 1 87 ? -9.625 -29.203 8.547 1 82.25 87 ASP A N 1
ATOM 705 C CA . ASP A 1 87 ? -8.5 -30.094 8.797 1 82.25 87 ASP A CA 1
ATOM 706 C C . ASP A 1 87 ? -8.953 -31.344 9.555 1 82.25 87 ASP A C 1
ATOM 708 O O . ASP A 1 87 ? -9.672 -31.25 10.547 1 82.25 87 ASP A O 1
ATOM 712 N N . VAL A 1 88 ? -8.578 -32.438 9.102 1 79.31 88 VAL A N 1
ATOM 713 C CA . VAL A 1 88 ? -9.008 -33.719 9.656 1 79.31 88 VAL A CA 1
ATOM 714 C C . VAL A 1 88 ? -8.445 -33.875 11.07 1 79.31 88 VAL A C 1
ATOM 716 O O . VAL A 1 88 ? -9.086 -34.469 11.938 1 79.31 88 VAL A O 1
ATOM 719 N N . LYS A 1 89 ? -7.32 -33.312 11.312 1 84.19 89 LYS A N 1
ATOM 720 C CA . LYS A 1 89 ? -6.633 -33.469 12.594 1 84.19 89 LYS A CA 1
ATOM 721 C C . LYS A 1 89 ? -7.039 -32.406 13.586 1 84.19 89 LYS A C 1
ATOM 723 O O . LYS A 1 89 ? -6.902 -32.562 14.797 1 84.19 89 LYS A O 1
ATOM 728 N N . ASP A 1 90 ? -7.383 -31.297 13.133 1 80.31 90 ASP A N 1
ATOM 729 C CA . ASP A 1 90 ? -7.805 -30.172 13.961 1 80.31 90 ASP A CA 1
ATOM 730 C C . ASP A 1 90 ? -9.023 -29.469 13.359 1 80.31 90 ASP A C 1
ATOM 732 O O . ASP A 1 90 ? -8.883 -28.594 12.508 1 80.31 90 ASP A O 1
ATOM 736 N N . ARG A 1 91 ? -10.172 -29.781 13.875 1 78 91 ARG A N 1
ATOM 737 C CA . ARG A 1 91 ? -11.438 -29.344 13.305 1 78 91 ARG A CA 1
ATOM 738 C C . ARG A 1 91 ? -11.57 -27.812 13.383 1 78 91 ARG A C 1
ATOM 740 O O . ARG A 1 91 ? -12.422 -27.234 12.727 1 78 91 ARG A O 1
ATOM 747 N N . ARG A 1 92 ? -10.688 -27.172 14.086 1 78 92 ARG A N 1
ATOM 748 C CA . ARG A 1 92 ? -10.75 -25.719 14.211 1 78 92 ARG A CA 1
ATOM 749 C C . ARG A 1 92 ? -9.93 -25.031 13.125 1 78 92 ARG A C 1
ATOM 751 O O . ARG A 1 92 ? -10.031 -23.828 12.922 1 78 92 ARG A O 1
ATOM 758 N N . LYS A 1 93 ? -9.203 -25.906 12.477 1 84.44 93 LYS A N 1
ATOM 759 C CA . LYS A 1 93 ? -8.336 -25.359 11.438 1 84.44 93 LYS A CA 1
ATOM 760 C C . LYS A 1 93 ? -8.906 -25.625 10.047 1 84.44 93 LYS A C 1
ATOM 762 O O . LYS A 1 93 ? -9.453 -26.703 9.789 1 84.44 93 LYS A O 1
ATOM 767 N N . PHE A 1 94 ? -8.82 -24.625 9.336 1 89 94 PHE A N 1
ATOM 768 C CA . PHE A 1 94 ? -9.234 -24.781 7.941 1 89 94 PHE A CA 1
ATOM 769 C C . PHE A 1 94 ? -8.023 -24.75 7.016 1 89 94 PHE A C 1
ATOM 771 O O . PHE A 1 94 ? -7.086 -23.984 7.234 1 89 94 PHE A O 1
ATOM 778 N N . GLN A 1 95 ? -8.133 -25.672 6.062 1 94.12 95 GLN A N 1
ATOM 779 C CA . GLN A 1 95 ? -7.145 -25.672 4.992 1 94.12 95 GLN A CA 1
ATOM 780 C C . GLN A 1 95 ? -7.723 -25.094 3.707 1 94.12 95 GLN A C 1
ATOM 782 O O . GLN A 1 95 ? -8.898 -25.297 3.396 1 94.12 95 GLN A O 1
ATOM 787 N N . ILE A 1 96 ? -6.863 -24.391 3.012 1 96.31 96 ILE A N 1
ATOM 788 C CA . ILE A 1 96 ? -7.289 -23.719 1.786 1 96.31 96 ILE A CA 1
ATOM 789 C C . ILE A 1 96 ? -6.707 -24.453 0.575 1 96.31 96 ILE A C 1
ATOM 791 O O . ILE A 1 96 ? -5.492 -24.641 0.484 1 96.31 96 ILE A O 1
ATOM 795 N N . PHE A 1 97 ? -7.609 -24.844 -0.346 1 97 97 PHE A N 1
ATOM 796 C CA . PHE A 1 97 ? -7.191 -25.547 -1.547 1 97 97 PHE A CA 1
ATOM 797 C C . PHE A 1 97 ? -7.594 -24.781 -2.801 1 97 97 PHE A C 1
ATOM 799 O O . PHE A 1 97 ? -8.617 -24.094 -2.812 1 97 97 PHE A O 1
ATOM 806 N N . LEU A 1 98 ? -6.773 -24.969 -3.83 1 98.06 98 LEU A N 1
ATOM 807 C CA . LEU A 1 98 ? -7.113 -24.406 -5.129 1 98.06 98 LEU A CA 1
ATOM 808 C C . LEU A 1 98 ? -8.164 -25.25 -5.836 1 98.06 98 LEU A C 1
ATOM 810 O O . LEU A 1 98 ? -8.133 -26.484 -5.758 1 98.06 98 LEU A O 1
ATOM 814 N N . THR A 1 99 ? -9.109 -24.594 -6.5 1 98.25 99 THR A N 1
ATOM 815 C CA . THR A 1 99 ? -9.922 -25.266 -7.504 1 98.25 99 THR A CA 1
ATOM 816 C C . THR A 1 99 ? -9.156 -25.391 -8.82 1 98.25 99 THR A C 1
ATOM 818 O O . THR A 1 99 ? -8.031 -24.891 -8.938 1 98.25 99 THR A O 1
ATOM 821 N N . ASP A 1 100 ? -9.773 -26.078 -9.797 1 97.81 100 ASP A N 1
ATOM 822 C CA . ASP A 1 100 ? -9.172 -26.141 -11.133 1 97.81 100 ASP A CA 1
ATOM 823 C C . ASP A 1 100 ? -9.039 -24.734 -11.734 1 97.81 100 ASP A C 1
ATOM 825 O O . ASP A 1 100 ? -8.023 -24.422 -12.359 1 97.81 100 ASP A O 1
ATOM 829 N N . LEU A 1 101 ? -9.992 -23.984 -11.422 1 97.5 101 LEU A N 1
ATOM 830 C CA . LEU A 1 101 ? -9.969 -22.609 -11.914 1 97.5 101 LEU A CA 1
ATOM 831 C C . LEU A 1 101 ? -8.805 -21.828 -11.289 1 97.5 101 LEU A C 1
ATOM 833 O O . LEU A 1 101 ? -8.086 -21.125 -11.992 1 97.5 101 LEU A O 1
ATOM 837 N N . GLY A 1 102 ? -8.648 -21.969 -9.992 1 98 102 GLY A N 1
ATOM 838 C CA . GLY A 1 102 ? -7.551 -21.312 -9.297 1 98 102 GLY A CA 1
ATOM 839 C C . GLY A 1 102 ? -6.188 -21.75 -9.805 1 98 102 GLY A C 1
ATOM 840 O O . GLY A 1 102 ? -5.277 -20.922 -9.914 1 98 102 GLY A O 1
ATOM 841 N N . ARG A 1 103 ? -6.082 -22.969 -10.141 1 98 103 ARG A N 1
ATOM 842 C CA . ARG A 1 103 ? -4.824 -23.516 -10.633 1 98 103 ARG A CA 1
ATOM 843 C C . ARG A 1 103 ? -4.52 -23 -12.039 1 98 103 ARG A C 1
ATOM 845 O O . ARG A 1 103 ? -3.365 -22.719 -12.359 1 98 103 ARG A O 1
ATOM 852 N N . GLU A 1 104 ? -5.516 -22.875 -12.812 1 97.75 104 GLU A N 1
ATOM 853 C CA . GLU A 1 104 ? -5.363 -22.469 -14.211 1 97.75 104 GLU A CA 1
ATOM 854 C C . GLU A 1 104 ? -4.918 -21.016 -14.328 1 97.75 104 GLU A C 1
ATOM 856 O O . GLU A 1 104 ? -4.387 -20.609 -15.359 1 97.75 104 GLU A O 1
ATOM 861 N N . LEU A 1 105 ? -5.062 -20.266 -13.297 1 97.94 105 LEU A N 1
ATOM 862 C CA . LEU A 1 105 ? -4.73 -18.844 -13.32 1 97.94 105 LEU A CA 1
ATOM 863 C C . LEU A 1 105 ? -3.229 -18.641 -13.172 1 97.94 105 LEU A C 1
ATOM 865 O O . LEU A 1 105 ? -2.719 -17.547 -13.445 1 97.94 105 LEU A O 1
ATOM 869 N N . GLU A 1 106 ? -2.559 -19.656 -12.773 1 97.38 106 GLU A N 1
ATOM 870 C CA . GLU A 1 106 ? -1.152 -19.5 -12.422 1 97.38 106 GLU A CA 1
ATOM 871 C C . GLU A 1 106 ? -0.34 -18.984 -13.609 1 97.38 106 GLU A C 1
ATOM 873 O O . GLU A 1 106 ? 0.262 -17.922 -13.547 1 97.38 106 GLU A O 1
ATOM 878 N N . GLU A 1 107 ? -0.362 -19.719 -14.656 1 97.19 107 GLU A N 1
ATOM 879 C CA . GLU A 1 107 ? 0.503 -19.406 -15.789 1 97.19 107 GLU A CA 1
ATOM 880 C C . GLU A 1 107 ? 0.157 -18.047 -16.391 1 97.19 107 GLU A C 1
ATOM 882 O O . GLU A 1 107 ? 1.021 -17.172 -16.5 1 97.19 107 GLU A O 1
ATOM 887 N N . PRO A 1 108 ? -1.124 -17.797 -16.703 1 97.75 108 PRO A N 1
ATOM 888 C CA . PRO A 1 108 ? -1.419 -16.5 -17.328 1 97.75 108 PRO A CA 1
ATOM 889 C C . PRO A 1 108 ? -1.153 -15.32 -16.406 1 97.75 108 PRO A C 1
ATOM 891 O O . PRO A 1 108 ? -0.646 -14.281 -16.844 1 97.75 108 PRO A O 1
ATOM 894 N N . LEU A 1 109 ? -1.453 -15.398 -15.172 1 97.38 109 LEU A N 1
ATOM 895 C CA . LEU A 1 109 ? -1.248 -14.281 -14.25 1 97.38 109 LEU A CA 1
ATOM 896 C C . LEU A 1 109 ? 0.238 -14.055 -14 1 97.38 109 LEU A C 1
ATOM 898 O O . LEU A 1 109 ? 0.686 -12.906 -13.914 1 97.38 109 LEU A O 1
ATOM 902 N N . ASN A 1 110 ? 0.964 -15.133 -13.867 1 96.19 110 ASN A N 1
ATOM 903 C CA . ASN A 1 110 ? 2.406 -14.992 -13.695 1 96.19 110 ASN A CA 1
ATOM 904 C C . ASN A 1 110 ? 3.053 -14.352 -14.922 1 96.19 110 ASN A C 1
ATOM 906 O O . ASN A 1 110 ? 4.016 -13.594 -14.797 1 96.19 110 ASN A O 1
ATOM 910 N N . GLU A 1 111 ? 2.531 -14.703 -16.031 1 96.62 111 GLU A N 1
ATOM 911 C CA . GLU A 1 111 ? 3.049 -14.086 -17.25 1 96.62 111 GLU A CA 1
ATOM 912 C C . GLU A 1 111 ? 2.775 -12.586 -17.281 1 96.62 111 GLU A C 1
ATOM 914 O O . GLU A 1 111 ? 3.668 -11.797 -17.594 1 96.62 111 GLU A O 1
ATOM 919 N N . ILE A 1 112 ? 1.579 -12.219 -16.953 1 96.94 112 ILE A N 1
ATOM 920 C CA . ILE A 1 112 ? 1.207 -10.805 -16.922 1 96.94 112 ILE A CA 1
ATOM 921 C C . ILE A 1 112 ? 2.057 -10.078 -15.883 1 96.94 112 ILE A C 1
ATOM 923 O O . ILE A 1 112 ? 2.613 -9.008 -16.172 1 96.94 112 ILE A O 1
ATOM 927 N N . ALA A 1 113 ? 2.18 -10.719 -14.742 1 96.19 113 ALA A N 1
ATOM 928 C CA . ALA A 1 113 ? 2.965 -10.117 -13.664 1 96.19 113 ALA A CA 1
ATOM 929 C C . ALA A 1 113 ? 4.43 -9.984 -14.062 1 96.19 113 ALA A C 1
ATOM 931 O O . ALA A 1 113 ? 5.082 -8.984 -13.734 1 96.19 113 ALA A O 1
ATOM 932 N N . SER A 1 114 ? 4.906 -10.953 -14.734 1 95.06 114 SER A N 1
ATOM 933 C CA . SER A 1 114 ? 6.289 -10.938 -15.203 1 95.06 114 SER A CA 1
ATOM 934 C C . SER A 1 114 ? 6.52 -9.797 -16.188 1 95.06 114 SER A C 1
ATOM 936 O O . SER A 1 114 ? 7.531 -9.102 -16.125 1 95.06 114 SER A O 1
ATOM 938 N N . ILE A 1 115 ? 5.617 -9.625 -17.109 1 95.06 115 ILE A N 1
ATOM 939 C CA . ILE A 1 115 ? 5.707 -8.547 -18.094 1 95.06 115 ILE A CA 1
ATOM 940 C C . ILE A 1 115 ? 5.676 -7.195 -17.375 1 95.06 115 ILE A C 1
ATOM 942 O O . ILE A 1 115 ? 6.504 -6.32 -17.656 1 95.06 115 ILE A O 1
ATOM 946 N N . TYR A 1 116 ? 4.785 -7.051 -16.469 1 94.81 116 TYR A N 1
ATOM 947 C CA . TYR A 1 116 ? 4.66 -5.801 -15.727 1 94.81 116 TYR A CA 1
ATOM 948 C C . TYR A 1 116 ? 5.941 -5.492 -14.961 1 94.81 116 TYR A C 1
ATOM 950 O O . TYR A 1 116 ? 6.457 -4.375 -15.023 1 94.81 116 TYR A O 1
ATOM 958 N N . ALA A 1 117 ? 6.426 -6.504 -14.219 1 94.06 117 ALA A N 1
ATOM 959 C CA . ALA A 1 117 ? 7.621 -6.316 -13.406 1 94.06 117 ALA A CA 1
ATOM 960 C C . ALA A 1 117 ? 8.828 -5.969 -14.273 1 94.06 117 ALA A C 1
ATOM 962 O O . ALA A 1 117 ? 9.625 -5.098 -13.914 1 94.06 117 ALA A O 1
ATOM 963 N N . THR A 1 118 ? 8.953 -6.641 -15.359 1 94 118 THR A N 1
ATOM 964 C CA . THR A 1 118 ? 10.07 -6.398 -16.266 1 94 118 THR A CA 1
ATOM 965 C C . THR A 1 118 ? 10.055 -4.961 -16.766 1 94 118 THR A C 1
ATOM 967 O O . THR A 1 118 ? 11.086 -4.289 -16.781 1 94 118 THR A O 1
ATOM 970 N N . GLU A 1 119 ? 8.844 -4.484 -17.109 1 93.69 119 GLU A N 1
ATOM 971 C CA . GLU A 1 119 ? 8.719 -3.111 -17.594 1 93.69 119 GLU A CA 1
ATOM 972 C C . GLU A 1 119 ? 8.945 -2.107 -16.469 1 93.69 119 GLU A C 1
ATOM 974 O O . GLU A 1 119 ? 9.609 -1.086 -16.656 1 93.69 119 GLU A O 1
ATOM 979 N N . THR A 1 120 ? 8.422 -2.389 -15.328 1 93 120 THR A N 1
ATOM 980 C CA . THR A 1 120 ? 8.461 -1.494 -14.18 1 93 120 THR A CA 1
ATOM 981 C C . THR A 1 120 ? 9.898 -1.314 -13.688 1 93 120 THR A C 1
ATOM 983 O O . THR A 1 120 ? 10.297 -0.211 -13.312 1 93 120 THR A O 1
ATOM 986 N N . PHE A 1 121 ? 10.711 -2.365 -13.758 1 94.44 121 PHE A N 1
ATOM 987 C CA . PHE A 1 121 ? 12.055 -2.332 -13.195 1 94.44 121 PHE A CA 1
ATOM 988 C C . PHE A 1 121 ? 13.102 -2.236 -14.305 1 94.44 121 PHE A C 1
ATOM 990 O O . PHE A 1 121 ? 14.289 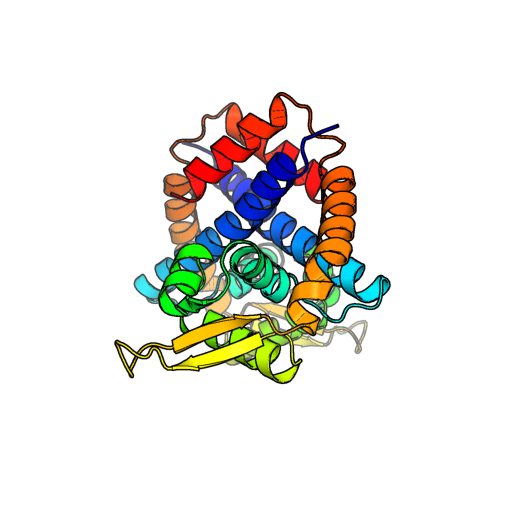-2.459 -14.055 1 94.44 121 PHE A O 1
ATOM 997 N N . LYS A 1 122 ? 12.68 -1.869 -15.477 1 92.88 122 LYS A N 1
ATOM 998 C CA . LYS A 1 122 ? 13.562 -1.854 -16.641 1 92.88 122 LYS A CA 1
ATOM 999 C C . LYS A 1 122 ? 14.695 -0.851 -16.469 1 92.88 122 LYS A C 1
ATOM 1001 O O . LYS A 1 122 ? 15.82 -1.085 -16.922 1 92.88 122 LYS A O 1
ATOM 1006 N N . SER A 1 123 ? 14.477 0.199 -15.766 1 93.19 123 SER A N 1
ATOM 1007 C CA . SER A 1 123 ? 15.453 1.271 -15.625 1 93.19 123 SER A CA 1
ATOM 1008 C C . SER A 1 123 ? 16.359 1.042 -14.422 1 93.19 123 SER A C 1
ATOM 1010 O O . SER A 1 123 ? 17.25 1.848 -14.148 1 93.19 123 SER A O 1
ATOM 1012 N N . ILE A 1 124 ? 16.109 -0.03 -13.672 1 94.94 124 ILE A N 1
ATOM 1013 C CA . ILE A 1 124 ? 16.906 -0.358 -12.5 1 94.94 124 ILE A CA 1
ATOM 1014 C C . ILE A 1 124 ? 17.969 -1.394 -12.867 1 94.94 124 ILE A C 1
ATOM 1016 O O . ILE A 1 124 ? 17.656 -2.469 -13.375 1 94.94 124 ILE A O 1
ATOM 1020 N N . SER A 1 125 ? 19.219 -1.077 -12.617 1 93.5 125 SER A N 1
ATOM 1021 C CA . SER A 1 125 ? 20.328 -1.952 -13.008 1 93.5 125 SER A CA 1
ATOM 1022 C C . SER A 1 125 ? 20.375 -3.201 -12.141 1 93.5 125 SER A C 1
ATOM 1024 O O . SER A 1 125 ? 19.766 -3.24 -11.062 1 93.5 125 SER A O 1
ATOM 1026 N N . ASP A 1 126 ? 21.156 -4.148 -12.609 1 91.19 126 ASP A N 1
ATOM 1027 C CA . ASP A 1 126 ? 21.344 -5.398 -11.883 1 91.19 126 ASP A CA 1
ATOM 1028 C C . ASP A 1 126 ? 22.078 -5.164 -10.562 1 91.19 126 ASP A C 1
ATOM 1030 O O . ASP A 1 126 ? 22.031 -6.004 -9.664 1 91.19 126 ASP A O 1
ATOM 1034 N N . GLU A 1 127 ? 22.734 -4.062 -10.461 1 92.31 127 GLU A N 1
ATOM 1035 C CA . GLU A 1 127 ? 23.438 -3.703 -9.227 1 92.31 127 GLU A CA 1
ATOM 1036 C C . GLU A 1 127 ? 22.5 -2.961 -8.266 1 92.31 127 GLU A C 1
ATOM 1038 O O . GLU A 1 127 ? 22.578 -3.15 -7.051 1 92.31 127 GLU A O 1
ATOM 1043 N N . GLU A 1 128 ? 21.594 -2.219 -8.797 1 95.19 128 GLU A N 1
ATOM 1044 C CA . GLU A 1 128 ? 20.688 -1.399 -7.992 1 95.19 128 GLU A CA 1
ATOM 1045 C C . GLU A 1 128 ? 19.594 -2.246 -7.363 1 95.19 128 GLU A C 1
ATOM 1047 O O . GLU A 1 128 ? 19.156 -1.98 -6.238 1 95.19 128 GLU A O 1
ATOM 1052 N N . LEU A 1 129 ? 19.203 -3.256 -8.062 1 95.06 129 LEU A N 1
ATOM 1053 C CA . LEU A 1 129 ? 18.047 -4.023 -7.641 1 95.06 129 LEU A CA 1
ATOM 1054 C C . LEU A 1 129 ? 18.297 -4.727 -6.312 1 95.06 129 LEU A C 1
ATOM 1056 O O . LEU A 1 129 ? 17.5 -4.617 -5.383 1 95.06 129 LEU A O 1
ATOM 1060 N N . PRO A 1 130 ? 19.438 -5.426 -6.172 1 94.69 130 PRO A N 1
ATOM 1061 C CA . PRO A 1 130 ? 19.703 -6.059 -4.879 1 94.69 130 PRO A CA 1
ATOM 1062 C C . PRO A 1 130 ? 19.844 -5.047 -3.742 1 94.69 130 PRO A C 1
ATOM 1064 O O . PRO A 1 130 ? 19.406 -5.316 -2.617 1 94.69 130 PRO A O 1
ATOM 1067 N N . LEU A 1 131 ? 20.391 -3.934 -4.031 1 95.06 131 LEU A N 1
ATOM 1068 C CA . LEU A 1 131 ? 20.516 -2.881 -3.025 1 95.06 131 LEU A CA 1
ATOM 1069 C C . LEU A 1 131 ? 19.141 -2.375 -2.609 1 95.06 131 LEU A C 1
ATOM 1071 O O . LEU A 1 131 ? 18.875 -2.186 -1.42 1 95.06 131 LEU A O 1
ATOM 1075 N N . PHE A 1 132 ? 18.344 -2.137 -3.643 1 96.94 132 PHE A N 1
ATOM 1076 C CA . PHE A 1 132 ? 16.969 -1.694 -3.42 1 96.94 132 PHE A CA 1
ATOM 1077 C C . PHE A 1 132 ? 16.203 -2.693 -2.551 1 96.94 132 PHE A C 1
ATOM 1079 O O . PHE A 1 132 ? 15.578 -2.311 -1.562 1 96.94 132 PHE A O 1
ATOM 1086 N N . THR A 1 133 ? 16.281 -3.938 -2.84 1 96.25 133 THR A N 1
ATOM 1087 C CA . THR A 1 133 ? 15.602 -5 -2.107 1 96.25 133 THR A CA 1
ATOM 1088 C C . THR A 1 133 ? 16.141 -5.105 -0.684 1 96.25 133 THR A C 1
ATOM 1090 O O . THR A 1 133 ? 15.375 -5.348 0.256 1 96.25 133 THR A O 1
ATOM 1093 N N . ASP A 1 134 ? 17.391 -4.93 -0.542 1 96.38 134 ASP A N 1
ATOM 1094 C CA . ASP A 1 134 ? 18.016 -4.973 0.777 1 96.38 134 ASP A CA 1
ATOM 1095 C C . ASP A 1 134 ? 17.516 -3.836 1.661 1 96.38 134 ASP A C 1
ATOM 1097 O O . ASP A 1 134 ? 17.234 -4.039 2.846 1 96.38 134 ASP A O 1
ATOM 1101 N N . ILE A 1 135 ? 17.391 -2.672 1.111 1 96.62 135 ILE A N 1
ATOM 1102 C CA . ILE A 1 135 ? 16.891 -1.514 1.845 1 96.62 135 ILE A CA 1
ATOM 1103 C C . ILE A 1 135 ? 15.453 -1.758 2.281 1 96.62 135 ILE A C 1
ATOM 1105 O O . ILE A 1 135 ? 15.086 -1.478 3.426 1 96.62 135 ILE A O 1
ATOM 1109 N N . LEU A 1 136 ? 14.656 -2.326 1.347 1 96.81 136 LEU A N 1
ATOM 1110 C CA . LEU A 1 136 ? 13.281 -2.666 1.69 1 96.81 136 LEU A CA 1
ATOM 1111 C C . LEU A 1 136 ? 13.234 -3.65 2.854 1 96.81 136 LEU A C 1
ATOM 1113 O O . LEU A 1 136 ? 12.422 -3.504 3.768 1 96.81 136 LEU A O 1
ATOM 1117 N N . ASP A 1 137 ? 14.141 -4.594 2.885 1 94.44 137 ASP A N 1
ATOM 1118 C CA . ASP A 1 137 ? 14.211 -5.59 3.951 1 94.44 137 ASP A CA 1
ATOM 1119 C C . ASP A 1 137 ? 14.547 -4.938 5.289 1 94.44 137 ASP A C 1
ATOM 1121 O O . ASP A 1 137 ? 13.977 -5.297 6.32 1 94.44 137 ASP A O 1
ATOM 1125 N N . ARG A 1 138 ? 15.422 -4.031 5.223 1 94.94 138 ARG A N 1
ATOM 1126 C CA . ARG A 1 138 ? 15.844 -3.355 6.441 1 94.94 138 ARG A CA 1
ATOM 1127 C C . ARG A 1 138 ? 14.742 -2.459 6.984 1 94.94 138 ARG A C 1
ATOM 1129 O O . ARG A 1 138 ? 14.594 -2.312 8.203 1 94.94 138 ARG A O 1
ATOM 1136 N N . ILE A 1 139 ? 13.906 -1.879 6.09 1 93.81 139 ILE A N 1
ATOM 1137 C CA . ILE A 1 139 ? 12.789 -1.03 6.492 1 93.81 139 ILE A CA 1
ATOM 1138 C C . ILE A 1 139 ? 11.656 -1.894 7.043 1 93.81 139 ILE A C 1
ATOM 1140 O O . ILE A 1 139 ? 11 -1.514 8.016 1 93.81 139 ILE A O 1
ATOM 1144 N N . GLY A 1 140 ? 11.422 -3.006 6.41 1 87.06 140 GLY A N 1
ATOM 1145 C CA . GLY A 1 140 ? 10.312 -3.883 6.75 1 87.06 140 GLY A CA 1
ATOM 1146 C C . GLY A 1 140 ? 10.539 -4.656 8.039 1 87.06 140 GLY A C 1
ATOM 1147 O O . GLY A 1 140 ? 9.625 -5.312 8.539 1 87.06 140 GLY A O 1
ATOM 1148 N N . LYS A 1 141 ? 11.75 -4.641 8.625 1 74.44 141 LYS A N 1
ATOM 1149 C CA . LYS A 1 141 ? 12.062 -5.312 9.883 1 74.44 141 LYS A CA 1
ATOM 1150 C C . LYS A 1 141 ? 11.523 -4.523 11.078 1 74.44 141 LYS A C 1
ATOM 1152 O O . LYS A 1 141 ? 11.516 -3.291 11.055 1 74.44 141 LYS A O 1
ATOM 1157 N N . MET B 1 1 ? 18.203 -10.062 -18.625 1 51.41 1 MET B N 1
ATOM 1158 C CA . MET B 1 1 ? 16.812 -9.922 -18.219 1 51.41 1 MET B CA 1
ATOM 1159 C C . MET B 1 1 ? 16.625 -10.328 -16.766 1 51.41 1 MET B C 1
ATOM 1161 O O . MET B 1 1 ? 17.203 -11.32 -16.312 1 51.41 1 MET B O 1
ATOM 1165 N N . LYS B 1 2 ? 16.25 -9.445 -15.914 1 63.38 2 LYS B N 1
ATOM 1166 C CA . LYS B 1 2 ? 16.188 -9.852 -14.508 1 63.38 2 LYS B CA 1
ATOM 1167 C C . LYS B 1 2 ? 15.312 -11.086 -14.328 1 63.38 2 LYS B C 1
ATOM 1169 O O . LYS B 1 2 ? 14.352 -11.281 -15.078 1 63.38 2 LYS B O 1
ATOM 1174 N N . ASP B 1 3 ? 15.789 -11.992 -13.586 1 85.25 3 ASP B N 1
ATOM 1175 C CA . ASP B 1 3 ? 15.102 -13.211 -13.172 1 85.25 3 ASP B CA 1
ATOM 1176 C C . ASP B 1 3 ? 13.742 -12.891 -12.562 1 85.25 3 ASP B C 1
ATOM 1178 O O . ASP B 1 3 ? 13.633 -12 -11.711 1 85.25 3 ASP B O 1
ATOM 1182 N N . PHE B 1 4 ? 12.648 -13.43 -13.18 1 84.19 4 PHE B N 1
ATOM 1183 C CA . PHE B 1 4 ? 11.281 -13.203 -12.711 1 84.19 4 PHE B CA 1
ATOM 1184 C C . PHE B 1 4 ? 11.203 -13.305 -11.195 1 84.19 4 PHE B C 1
ATOM 1186 O O . PHE B 1 4 ? 10.539 -12.5 -10.539 1 84.19 4 PHE B O 1
ATOM 1193 N N . GLU B 1 5 ? 11.914 -14.219 -10.695 1 88.31 5 GLU B N 1
ATOM 1194 C CA . GLU B 1 5 ? 11.844 -14.445 -9.25 1 88.31 5 GLU B CA 1
ATOM 1195 C C . GLU B 1 5 ? 12.43 -13.273 -8.477 1 88.31 5 GLU B C 1
ATOM 1197 O O . GLU B 1 5 ? 11.93 -12.914 -7.41 1 88.31 5 GLU B O 1
ATOM 1202 N N . LYS B 1 6 ? 13.453 -12.711 -9.023 1 91.31 6 LYS B N 1
ATOM 1203 C CA . LYS B 1 6 ? 14.062 -11.547 -8.391 1 91.31 6 LYS B CA 1
ATOM 1204 C C . LYS B 1 6 ? 13.148 -10.328 -8.484 1 91.31 6 LYS B C 1
ATOM 1206 O O . LYS B 1 6 ? 13.023 -9.57 -7.523 1 91.31 6 LYS B O 1
ATOM 1211 N N . LEU B 1 7 ? 12.578 -10.195 -9.617 1 92.25 7 LEU B N 1
ATOM 1212 C CA . LEU B 1 7 ? 11.664 -9.078 -9.82 1 92.25 7 LEU B CA 1
ATOM 1213 C C . LEU B 1 7 ? 10.422 -9.227 -8.953 1 92.25 7 LEU B C 1
ATOM 1215 O O . LEU B 1 7 ? 9.945 -8.242 -8.375 1 92.25 7 LEU B O 1
ATOM 1219 N N . TYR B 1 8 ? 10.055 -10.43 -8.859 1 89.56 8 TYR B N 1
ATOM 1220 C CA . TYR B 1 8 ? 8.898 -10.711 -8.016 1 89.56 8 TYR B CA 1
ATOM 1221 C C . TYR B 1 8 ? 9.203 -10.406 -6.555 1 89.56 8 TYR B C 1
ATOM 1223 O O . TYR B 1 8 ? 8.383 -9.805 -5.855 1 89.56 8 TYR B O 1
ATOM 1231 N N . GLU B 1 9 ? 10.289 -10.805 -6.172 1 90.62 9 GLU B N 1
ATOM 1232 C CA . GLU B 1 9 ? 10.695 -10.539 -4.793 1 90.62 9 GLU B CA 1
ATOM 1233 C C . GLU B 1 9 ? 10.742 -9.039 -4.516 1 90.62 9 GLU B C 1
ATOM 1235 O O . GLU B 1 9 ? 10.242 -8.57 -3.49 1 90.62 9 GLU B O 1
ATOM 1240 N N . ALA B 1 10 ? 11.359 -8.305 -5.402 1 93.69 10 ALA B N 1
ATOM 1241 C CA . ALA B 1 10 ? 11.461 -6.852 -5.246 1 93.69 10 ALA B CA 1
ATOM 1242 C C . ALA B 1 10 ? 10.086 -6.211 -5.18 1 93.69 10 ALA B C 1
ATOM 1244 O O . ALA B 1 10 ? 9.828 -5.359 -4.324 1 93.69 10 ALA B O 1
ATOM 1245 N N . THR B 1 11 ? 9.211 -6.688 -6.066 1 93 11 THR B N 1
ATOM 1246 C CA . THR B 1 11 ? 7.859 -6.141 -6.125 1 93 11 THR B CA 1
ATOM 1247 C C . THR B 1 11 ? 7.09 -6.453 -4.848 1 93 11 THR B C 1
ATOM 1249 O O . THR B 1 11 ? 6.461 -5.57 -4.262 1 93 11 THR B O 1
ATOM 1252 N N . THR B 1 12 ? 7.223 -7.668 -4.395 1 89.44 12 THR B N 1
ATOM 1253 C CA . THR B 1 12 ? 6.508 -8.102 -3.199 1 89.44 12 THR B CA 1
ATOM 1254 C C . THR B 1 12 ? 7.047 -7.395 -1.961 1 89.44 12 THR B C 1
ATOM 1256 O O . THR B 1 12 ? 6.281 -7.004 -1.077 1 89.44 12 THR B O 1
ATOM 1259 N N . LYS B 1 13 ? 8.297 -7.191 -1.887 1 92.5 13 LYS B N 1
ATOM 1260 C CA . LYS B 1 13 ? 8.906 -6.473 -0.769 1 92.5 13 LYS B CA 1
ATOM 1261 C C . LYS B 1 13 ? 8.492 -5.004 -0.768 1 92.5 13 LYS B C 1
ATOM 1263 O O . LYS B 1 13 ? 8.266 -4.418 0.293 1 92.5 13 LYS B O 1
ATOM 1268 N N . LEU B 1 14 ? 8.438 -4.383 -1.922 1 94.81 14 LEU B N 1
ATOM 1269 C CA . LEU B 1 14 ? 7.98 -3.002 -2.045 1 94.81 14 LEU B CA 1
ATOM 1270 C C . LEU B 1 14 ? 6.574 -2.848 -1.478 1 94.81 14 LEU B C 1
ATOM 1272 O O . LEU B 1 14 ? 6.328 -1.974 -0.644 1 94.81 14 LEU B O 1
ATOM 1276 N N . VAL B 1 15 ? 5.707 -3.73 -1.847 1 91.44 15 VAL B N 1
ATOM 1277 C CA . VAL B 1 15 ? 4.305 -3.658 -1.445 1 91.44 15 VAL B CA 1
ATOM 1278 C C . VAL B 1 15 ? 4.176 -3.973 0.043 1 91.44 15 VAL B C 1
ATOM 1280 O O . VAL B 1 15 ? 3.555 -3.217 0.792 1 91.44 15 VAL B O 1
ATOM 1283 N N . SER B 1 16 ? 4.844 -5.043 0.483 1 89.62 16 SER B N 1
ATOM 1284 C CA . SER B 1 16 ? 4.691 -5.469 1.87 1 89.62 16 SER B CA 1
ATOM 1285 C C . SER B 1 16 ? 5.32 -4.465 2.83 1 89.62 16 SER B C 1
ATOM 1287 O O . SER B 1 16 ? 4.785 -4.211 3.91 1 89.62 16 SER B O 1
ATOM 1289 N N . THR B 1 17 ? 6.43 -3.898 2.482 1 93.81 17 THR B N 1
ATOM 1290 C CA . THR B 1 17 ? 7.082 -2.898 3.32 1 93.81 17 THR B CA 1
ATOM 1291 C C . THR B 1 17 ? 6.215 -1.648 3.441 1 93.81 17 THR B C 1
ATOM 1293 O O . THR B 1 17 ? 6.082 -1.083 4.531 1 93.81 17 THR B O 1
ATOM 1296 N N . SER B 1 18 ? 5.641 -1.226 2.332 1 93.75 18 SER B N 1
ATOM 1297 C CA . SER B 1 18 ? 4.766 -0.061 2.354 1 93.75 18 SER B CA 1
ATOM 1298 C C . SER B 1 18 ? 3.555 -0.298 3.252 1 93.75 18 SER B C 1
ATOM 1300 O O . SER B 1 18 ? 3.131 0.601 3.982 1 93.75 18 SER B O 1
ATOM 1302 N N . LEU B 1 19 ? 3.006 -1.462 3.205 1 88.88 19 LEU B N 1
ATOM 1303 C CA . LEU B 1 19 ? 1.868 -1.803 4.051 1 88.88 19 LEU B CA 1
ATOM 1304 C C . LEU B 1 19 ? 2.26 -1.785 5.523 1 88.88 19 LEU B C 1
ATOM 1306 O O . LEU B 1 19 ? 1.504 -1.298 6.367 1 88.88 19 LEU B O 1
ATOM 1310 N N . LYS B 1 20 ? 3.346 -2.324 5.781 1 91.19 20 LYS B N 1
ATOM 1311 C CA . LYS B 1 20 ? 3.834 -2.336 7.16 1 91.19 20 LYS B CA 1
ATOM 1312 C C . LYS B 1 20 ? 4.039 -0.918 7.684 1 91.19 20 LYS B C 1
ATOM 1314 O O . LYS B 1 20 ? 3.684 -0.614 8.82 1 91.19 20 LYS B O 1
ATOM 1319 N N . VAL B 1 21 ? 4.621 -0.072 6.906 1 93.38 21 VAL B N 1
ATOM 1320 C CA . VAL B 1 21 ? 4.863 1.32 7.273 1 93.38 21 VAL B CA 1
ATOM 1321 C C . VAL B 1 21 ? 3.535 2.014 7.57 1 93.38 21 VAL B C 1
ATOM 1323 O O . VAL B 1 21 ? 3.402 2.705 8.586 1 93.38 21 VAL B O 1
ATOM 1326 N N . LYS B 1 22 ? 2.58 1.829 6.73 1 92.94 22 LYS B N 1
ATOM 1327 C CA . LYS B 1 22 ? 1.265 2.43 6.926 1 92.94 22 LYS B CA 1
ATOM 1328 C C . LYS B 1 22 ? 0.625 1.945 8.227 1 92.94 22 LYS B C 1
ATOM 1330 O O . LYS B 1 22 ? 0.107 2.746 9 1 92.94 22 LYS B O 1
ATOM 1335 N N . ASP B 1 23 ? 0.715 0.691 8.414 1 91.69 23 ASP B N 1
ATOM 1336 C CA . ASP B 1 23 ? 0.101 0.096 9.594 1 91.6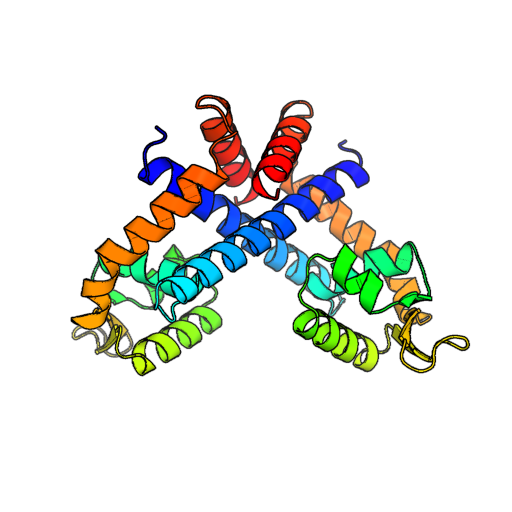9 23 ASP B CA 1
ATOM 1337 C C . ASP B 1 23 ? 0.805 0.555 10.867 1 91.69 23 ASP B C 1
ATOM 1339 O O . ASP B 1 23 ? 0.151 0.889 11.859 1 91.69 23 ASP B O 1
ATOM 1343 N N . ASP B 1 24 ? 2.111 0.513 10.82 1 94.06 24 ASP B N 1
ATOM 1344 C CA . ASP B 1 24 ? 2.887 0.944 11.977 1 94.06 24 ASP B CA 1
ATOM 1345 C C . ASP B 1 24 ? 2.572 2.395 12.344 1 94.06 24 ASP B C 1
ATOM 1347 O O . ASP B 1 24 ? 2.377 2.717 13.516 1 94.06 24 ASP B O 1
ATOM 1351 N N . LEU B 1 25 ? 2.523 3.217 11.352 1 95.94 25 LEU B N 1
ATOM 1352 C CA . LEU B 1 25 ? 2.275 4.633 11.609 1 95.94 25 LEU B CA 1
ATOM 1353 C C . LEU B 1 25 ? 0.867 4.844 12.156 1 95.94 25 LEU B C 1
ATOM 1355 O O . LEU B 1 25 ? 0.673 5.613 13.102 1 95.94 25 LEU B O 1
ATOM 1359 N N . LYS B 1 26 ? -0.065 4.195 11.562 1 96 26 LYS B N 1
ATOM 1360 C CA . LYS B 1 26 ? -1.433 4.27 12.062 1 96 26 LYS B CA 1
ATOM 1361 C C . LYS B 1 26 ? -1.499 3.85 13.531 1 96 26 LYS B C 1
ATOM 1363 O O . LYS B 1 26 ? -2.139 4.52 14.344 1 96 26 LYS B O 1
ATOM 1368 N N . LYS B 1 27 ? -0.839 2.787 13.852 1 96.12 27 LYS B N 1
ATOM 1369 C CA . LYS B 1 27 ? -0.801 2.297 15.227 1 96.12 27 LYS B CA 1
ATOM 1370 C C . LYS B 1 27 ? -0.138 3.312 16.156 1 96.12 27 LYS B C 1
ATOM 1372 O O . LYS B 1 27 ? -0.585 3.512 17.281 1 96.12 27 LYS B O 1
ATOM 1377 N N . MET B 1 28 ? 0.878 3.871 15.672 1 97.12 28 MET B N 1
ATOM 1378 C CA . MET B 1 28 ? 1.58 4.859 16.484 1 97.12 28 MET B CA 1
ATOM 1379 C C . MET B 1 28 ? 0.697 6.078 16.75 1 97.12 28 MET B C 1
ATOM 1381 O O . MET B 1 28 ? 0.693 6.621 17.859 1 97.12 28 MET B O 1
ATOM 1385 N N . PHE B 1 29 ? -0.022 6.52 15.719 1 97.88 29 PHE B N 1
ATOM 1386 C CA . PHE B 1 29 ? -0.98 7.598 15.922 1 97.88 29 PHE B CA 1
ATOM 1387 C C . PHE B 1 29 ? -1.994 7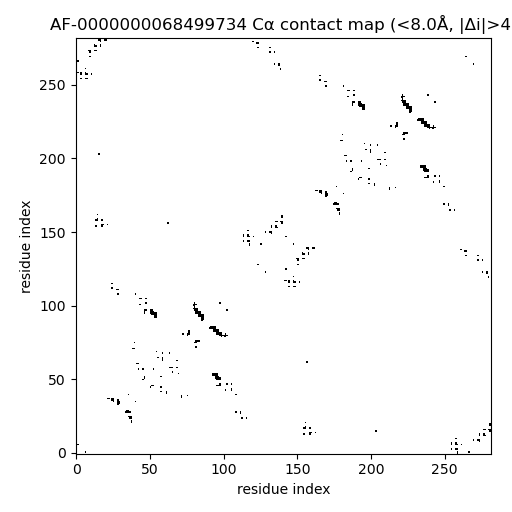.23 17 1 97.88 29 PHE B C 1
ATOM 1389 O O . PHE B 1 29 ? -2.225 8 17.938 1 97.88 29 PHE B O 1
ATOM 1396 N N . LYS B 1 30 ? -2.486 6.055 16.891 1 97.38 30 LYS B N 1
ATOM 1397 C CA . LYS B 1 30 ? -3.512 5.59 17.812 1 97.38 30 LYS B CA 1
ATOM 1398 C C . LYS B 1 30 ? -2.963 5.484 19.234 1 97.38 30 LYS B C 1
ATOM 1400 O O . LYS B 1 30 ? -3.623 5.895 20.188 1 97.38 30 LYS B O 1
ATOM 1405 N N . GLN B 1 31 ? -1.823 4.938 19.344 1 97.62 31 GLN B N 1
ATOM 1406 C CA . GLN B 1 31 ? -1.185 4.762 20.641 1 97.62 31 GLN B CA 1
ATOM 1407 C C . GLN B 1 31 ? -0.956 6.105 21.328 1 97.62 31 GLN B C 1
ATOM 1409 O O . GLN B 1 31 ? -0.88 6.176 22.547 1 97.62 31 GLN B O 1
ATOM 1414 N N . ASN B 1 32 ? -0.849 7.133 20.547 1 97.75 32 ASN B N 1
ATOM 1415 C CA . ASN B 1 32 ? -0.631 8.469 21.109 1 97.75 32 ASN B CA 1
ATOM 1416 C C . ASN B 1 32 ? -1.935 9.258 21.188 1 97.75 32 ASN B C 1
ATOM 1418 O O . ASN B 1 32 ? -1.916 10.477 21.375 1 97.75 32 ASN B O 1
ATOM 1422 N N . GLY B 1 33 ? -3.082 8.609 20.938 1 96.88 33 GLY B N 1
ATOM 1423 C CA . GLY B 1 33 ? -4.383 9.195 21.234 1 96.88 33 GLY B CA 1
ATOM 1424 C C . GLY B 1 33 ? -5.055 9.789 20 1 96.88 33 GLY B C 1
ATOM 1425 O O . GLY B 1 33 ? -6.055 10.5 20.125 1 96.88 33 GLY B O 1
ATOM 1426 N N . TYR B 1 34 ? -4.484 9.539 18.844 1 97.56 34 TYR B N 1
ATOM 1427 C CA . TYR B 1 34 ? -5.055 10.125 17.625 1 97.56 34 TYR B CA 1
ATOM 1428 C C . TYR B 1 34 ? -5.699 9.047 16.766 1 97.56 34 TYR B C 1
ATOM 1430 O O . TYR B 1 34 ? -5.043 8.078 16.359 1 97.56 34 TYR B O 1
ATOM 1438 N N . ASP B 1 35 ? -6.957 9.258 16.5 1 95.94 35 ASP B N 1
ATOM 1439 C CA . ASP B 1 35 ? -7.668 8.367 15.594 1 95.94 35 ASP B CA 1
ATOM 1440 C C . ASP B 1 35 ? -7.523 8.844 14.148 1 95.94 35 ASP B C 1
ATOM 1442 O O . ASP B 1 35 ? -8.508 9.242 13.516 1 95.94 35 ASP B O 1
ATOM 1446 N N . ILE B 1 36 ? -6.348 8.742 13.625 1 96.06 36 ILE B N 1
ATOM 1447 C CA . ILE B 1 36 ? -5.934 9.211 12.312 1 96.06 36 ILE B CA 1
ATOM 1448 C C . ILE B 1 36 ? -5.25 8.078 11.547 1 96.06 36 ILE B C 1
ATOM 1450 O O . ILE B 1 36 ? -4.355 7.418 12.078 1 96.06 36 ILE B O 1
ATOM 1454 N N . THR B 1 37 ? -5.676 7.836 10.398 1 93.56 37 THR B N 1
ATOM 1455 C CA . THR B 1 37 ? -5.02 6.859 9.539 1 93.56 37 THR B CA 1
ATOM 1456 C C . THR B 1 37 ? -3.932 7.527 8.695 1 93.56 37 THR B C 1
ATOM 1458 O O . THR B 1 37 ? -3.836 8.758 8.656 1 93.56 37 THR B O 1
ATOM 1461 N N . THR B 1 38 ? -3.154 6.695 8.07 1 93.06 38 THR B N 1
ATOM 1462 C CA . THR B 1 38 ? -2.105 7.227 7.207 1 93.06 38 THR B CA 1
ATOM 1463 C C . THR B 1 38 ? -2.707 7.945 6 1 93.06 38 THR B C 1
ATOM 1465 O O . THR B 1 38 ? -2.139 8.922 5.504 1 93.06 38 THR B O 1
ATOM 1468 N N . ASP B 1 39 ? -3.879 7.508 5.578 1 91.44 39 ASP B N 1
ATOM 1469 C CA . ASP B 1 39 ? -4.559 8.188 4.484 1 91.44 39 ASP B CA 1
ATOM 1470 C C . ASP B 1 39 ? -5.043 9.57 4.914 1 91.44 39 ASP B C 1
ATOM 1472 O O . ASP B 1 39 ? -4.957 10.531 4.145 1 91.44 39 ASP B O 1
ATOM 1476 N N . HIS B 1 40 ? -5.566 9.641 6.062 1 95.19 40 HIS B N 1
ATOM 1477 C CA . HIS B 1 40 ? -5.918 10.945 6.609 1 95.19 40 HIS B CA 1
ATOM 1478 C C . HIS B 1 40 ? -4.703 11.859 6.672 1 95.19 40 HIS B C 1
ATOM 1480 O O . HIS B 1 40 ? -4.766 13.016 6.238 1 95.19 40 HIS B O 1
ATOM 1486 N N . TYR B 1 41 ? -3.672 11.32 7.23 1 95.81 41 TYR B N 1
ATOM 1487 C CA . TYR B 1 41 ? -2.439 12.078 7.418 1 95.81 41 TYR B CA 1
ATOM 1488 C C . TYR B 1 41 ? -1.911 12.602 6.086 1 95.81 41 TYR B C 1
ATOM 1490 O O . TYR B 1 41 ? -1.481 13.75 5.992 1 95.81 41 TYR B O 1
ATOM 1498 N N . ALA B 1 42 ? -1.907 11.773 5.109 1 92.75 42 ALA B N 1
ATOM 1499 C CA . ALA B 1 42 ? -1.435 12.18 3.789 1 92.75 42 ALA B CA 1
ATOM 1500 C C . ALA B 1 42 ? -2.215 13.383 3.275 1 92.75 42 ALA B C 1
ATOM 1502 O O . ALA B 1 42 ? -1.628 14.328 2.748 1 92.75 42 ALA B O 1
ATOM 1503 N N . LEU B 1 43 ? -3.486 13.367 3.404 1 93.44 43 LEU B N 1
ATOM 1504 C CA . LEU B 1 43 ? -4.301 14.484 2.93 1 93.44 43 LEU B CA 1
ATOM 1505 C C . LEU B 1 43 ? -4.086 15.719 3.793 1 93.44 43 LEU B C 1
ATOM 1507 O O . LEU B 1 43 ? -4.043 16.844 3.281 1 93.44 43 LEU B O 1
ATOM 1511 N N . LEU B 1 44 ? -3.99 15.508 5.098 1 96.19 44 LEU B N 1
ATOM 1512 C CA . LEU B 1 44 ? -3.748 16.609 6.02 1 96.19 44 LEU B CA 1
ATOM 1513 C C . LEU B 1 44 ? -2.451 17.328 5.676 1 96.19 44 LEU B C 1
ATOM 1515 O O . LEU B 1 44 ? -2.375 18.562 5.781 1 96.19 44 LEU B O 1
ATOM 1519 N N . ARG B 1 45 ? -1.496 16.609 5.289 1 94.12 45 ARG B N 1
ATOM 1520 C CA . ARG B 1 45 ? -0.207 17.203 4.945 1 94.12 45 ARG B CA 1
ATOM 1521 C C . ARG B 1 45 ? -0.357 18.234 3.82 1 94.12 45 ARG B C 1
ATOM 1523 O O . ARG B 1 45 ? 0.27 19.281 3.85 1 94.12 45 ARG B O 1
ATOM 1530 N N . PHE B 1 46 ? -1.12 17.875 2.865 1 92.56 46 PHE B N 1
ATOM 1531 C CA . PHE B 1 46 ? -1.36 18.797 1.767 1 92.56 46 PHE B CA 1
ATOM 1532 C C . PHE B 1 46 ? -2.146 20.016 2.246 1 92.56 46 PHE B C 1
ATOM 1534 O O . PHE B 1 46 ? -1.859 21.141 1.845 1 92.56 46 PHE B O 1
ATOM 1541 N N . LEU B 1 47 ? -3.037 19.766 3.098 1 95.69 47 LEU B N 1
ATOM 1542 C CA . LEU B 1 47 ? -3.904 20.828 3.582 1 95.69 47 LEU B CA 1
ATOM 1543 C C . LEU B 1 47 ? -3.143 21.766 4.512 1 95.69 47 LEU B C 1
ATOM 1545 O O . LEU B 1 47 ? -3.42 22.969 4.555 1 95.69 47 LEU B O 1
ATOM 1549 N N . TRP B 1 48 ? -2.227 21.188 5.285 1 95.81 48 TRP B N 1
ATOM 1550 C CA . 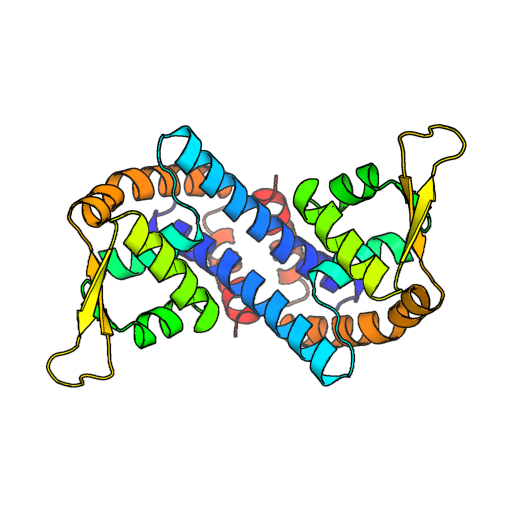TRP B 1 48 ? -1.39 22.016 6.148 1 95.81 48 TRP B CA 1
ATOM 1551 C C . TRP B 1 48 ? -0.502 22.938 5.32 1 95.81 48 TRP B C 1
ATOM 1553 O O . TRP B 1 48 ? -0.178 24.047 5.754 1 95.81 48 TRP B O 1
ATOM 1563 N N . GLU B 1 49 ? -0.157 22.516 4.16 1 92.81 49 GLU B N 1
ATOM 1564 C CA . GLU B 1 49 ? 0.662 23.312 3.254 1 92.81 49 GLU B CA 1
ATOM 1565 C C . GLU B 1 49 ? -0.185 24.344 2.5 1 92.81 49 GLU B C 1
ATOM 1567 O O . GLU B 1 49 ? 0.25 25.469 2.281 1 92.81 49 GLU B O 1
ATOM 1572 N N . GLN B 1 50 ? -1.334 23.875 2.07 1 92.5 50 GLN B N 1
ATOM 1573 C CA . GLN B 1 50 ? -2.234 24.734 1.311 1 92.5 50 GLN B CA 1
ATOM 1574 C C . GLN B 1 50 ? -3.684 24.531 1.739 1 92.5 50 GLN B C 1
ATOM 1576 O O . GLN B 1 50 ? -4.383 23.672 1.193 1 92.5 50 GLN B O 1
ATOM 1581 N N . ASP B 1 51 ? -4.098 25.469 2.564 1 92.19 51 ASP B N 1
ATOM 1582 C CA . ASP B 1 51 ? -5.488 25.469 3.014 1 92.19 51 ASP B CA 1
ATOM 1583 C C . ASP B 1 51 ? -6.426 25.969 1.921 1 92.19 51 ASP B C 1
ATOM 1585 O O . ASP B 1 51 ? -6.094 26.922 1.206 1 92.19 51 ASP B O 1
ATOM 1589 N N . GLY B 1 52 ? -7.492 25.266 1.687 1 92.56 52 GLY B N 1
ATOM 1590 C CA . GLY B 1 52 ? -8.438 25.688 0.667 1 92.56 52 GLY B CA 1
ATOM 1591 C C . GLY B 1 52 ? -8.164 25.078 -0.695 1 92.56 52 GLY B C 1
ATOM 1592 O O . GLY B 1 52 ? -8.57 25.625 -1.72 1 92.56 52 GLY B O 1
ATOM 1593 N N . ILE B 1 53 ? -7.492 24.047 -0.717 1 91.94 53 ILE B N 1
ATOM 1594 C CA . ILE B 1 53 ? -7.176 23.359 -1.966 1 91.94 53 ILE B CA 1
ATOM 1595 C C . ILE B 1 53 ? -8.438 22.703 -2.521 1 91.94 53 ILE B C 1
ATOM 1597 O O . ILE B 1 53 ? -9.289 22.234 -1.76 1 91.94 53 ILE B O 1
ATOM 1601 N N . SER B 1 54 ? -8.5 22.688 -3.828 1 90.94 54 SER B N 1
ATOM 1602 C CA . SER B 1 54 ? -9.656 22.047 -4.438 1 90.94 54 SER B CA 1
ATOM 1603 C C . SER B 1 54 ? -9.57 20.531 -4.297 1 90.94 54 SER B C 1
ATOM 1605 O O . SER B 1 54 ? -8.477 19.969 -4.234 1 90.94 54 SER B O 1
ATOM 1607 N N . GLN B 1 55 ? -10.711 19.906 -4.215 1 88.56 55 GLN B N 1
ATOM 1608 C CA . GLN B 1 55 ? -10.75 18.438 -4.152 1 88.56 55 GLN B CA 1
ATOM 1609 C C . GLN B 1 55 ? -10.023 17.828 -5.344 1 88.56 55 GLN B C 1
ATOM 1611 O O . GLN B 1 55 ? -9.336 16.812 -5.203 1 88.56 55 GLN B O 1
ATOM 1616 N N . ILE B 1 56 ? -10.141 18.438 -6.484 1 85.69 56 ILE B N 1
ATOM 1617 C CA . ILE B 1 56 ? -9.5 17.938 -7.699 1 85.69 56 ILE B CA 1
ATOM 1618 C C . ILE B 1 56 ? -7.98 18.031 -7.555 1 85.69 56 ILE B C 1
ATOM 1620 O O . ILE B 1 56 ? -7.273 17.062 -7.848 1 85.69 56 ILE B O 1
ATOM 1624 N N . ASP B 1 57 ? -7.551 19.094 -7.082 1 86.38 57 ASP B N 1
ATOM 1625 C CA . ASP B 1 57 ? -6.121 19.281 -6.875 1 86.38 57 ASP B CA 1
ATOM 1626 C C . ASP B 1 57 ? -5.59 18.328 -5.812 1 86.38 57 ASP B C 1
ATOM 1628 O O . ASP B 1 57 ? -4.48 17.797 -5.941 1 86.38 57 ASP B O 1
ATOM 1632 N N . LEU B 1 58 ? -6.355 18.141 -4.832 1 87.69 58 LEU B N 1
ATOM 1633 C CA . LEU B 1 58 ? -5.969 17.234 -3.758 1 87.69 58 LEU B CA 1
ATOM 1634 C C . LEU B 1 58 ? -5.855 15.797 -4.27 1 87.69 58 LEU B C 1
ATOM 1636 O O . LEU B 1 58 ? -4.93 15.07 -3.896 1 87.69 58 LEU B O 1
ATOM 1640 N N . CYS B 1 59 ? -6.719 15.375 -5.125 1 84.06 59 CYS B N 1
ATOM 1641 C CA . CYS B 1 59 ? -6.688 14.047 -5.738 1 84.06 59 CYS B CA 1
ATOM 1642 C C . CYS B 1 59 ? -5.43 13.867 -6.582 1 84.06 59 CYS B C 1
ATOM 1644 O O . CYS B 1 59 ? -4.77 12.828 -6.5 1 84.06 59 CYS B O 1
ATOM 1646 N N . GLU B 1 60 ? -5.133 14.875 -7.332 1 80.88 60 GLU B N 1
ATOM 1647 C CA . GLU B 1 60 ? -3.98 14.82 -8.227 1 80.88 60 GLU B CA 1
ATOM 1648 C C . GLU B 1 60 ? -2.676 14.742 -7.438 1 80.88 60 GLU B C 1
ATOM 1650 O O . GLU B 1 60 ? -1.772 13.984 -7.793 1 80.88 60 GLU B O 1
ATOM 1655 N N . LYS B 1 61 ? -2.635 15.445 -6.383 1 79.69 61 LYS B N 1
ATOM 1656 C CA . LYS B 1 61 ? -1.418 15.516 -5.578 1 79.69 61 LYS B CA 1
ATOM 1657 C C . LYS B 1 61 ? -1.24 14.25 -4.742 1 79.69 61 LYS B C 1
ATOM 1659 O O . LYS B 1 61 ? -0.113 13.828 -4.473 1 79.69 61 LYS B O 1
ATOM 1664 N N . SER B 1 62 ? -2.279 13.641 -4.309 1 77.56 62 SER B N 1
ATOM 1665 C CA . SER B 1 62 ? -2.211 12.508 -3.396 1 77.56 62 SER B CA 1
ATOM 1666 C C . SER B 1 62 ? -2.119 11.188 -4.16 1 77.56 62 SER B C 1
ATOM 1668 O O . SER B 1 62 ? -1.975 10.125 -3.555 1 77.56 62 SER B O 1
ATOM 1670 N N . CYS B 1 63 ? -2.178 11.172 -5.445 1 68.06 63 CYS B N 1
ATOM 1671 C CA . CYS B 1 63 ? -2.119 10 -6.305 1 68.06 63 CYS B CA 1
ATOM 1672 C C . CYS B 1 63 ? -3.219 9.008 -5.945 1 68.06 63 CYS B C 1
ATOM 1674 O O . CYS B 1 63 ? -3.002 7.793 -5.98 1 68.06 63 CYS B O 1
ATOM 1676 N N . LYS B 1 64 ? -4.238 9.469 -5.391 1 69.75 64 LYS B N 1
ATOM 1677 C CA . LYS B 1 64 ? -5.414 8.664 -5.074 1 69.75 64 LYS B CA 1
ATOM 1678 C C . LYS B 1 64 ? -6.531 8.906 -6.09 1 69.75 64 LYS B C 1
ATOM 1680 O O . LYS B 1 64 ? -6.598 9.969 -6.707 1 69.75 64 LYS B O 1
ATOM 1685 N N . ASP B 1 65 ? -7.234 7.793 -6.289 1 70.75 65 ASP B N 1
ATOM 1686 C CA . ASP B 1 65 ? -8.367 7.984 -7.188 1 70.75 65 ASP B CA 1
ATOM 1687 C C . ASP B 1 65 ? -9.453 8.844 -6.531 1 70.75 65 ASP B C 1
ATOM 1689 O O . ASP B 1 65 ? -9.492 8.969 -5.305 1 70.75 65 ASP B O 1
ATOM 1693 N N . LYS B 1 66 ? -10.188 9.43 -7.402 1 75 66 LYS B N 1
ATOM 1694 C CA . LYS B 1 66 ? -11.188 10.398 -6.984 1 75 66 LYS B CA 1
ATOM 1695 C C . LYS B 1 66 ? -12.148 9.805 -5.961 1 75 66 LYS B C 1
ATOM 1697 O O . LYS B 1 66 ? -12.477 10.445 -4.961 1 75 66 LYS B O 1
ATOM 1702 N N . SER B 1 67 ? -12.547 8.594 -6.266 1 76.06 67 SER B N 1
ATOM 1703 C CA . SER B 1 67 ? -13.523 7.965 -5.379 1 76.06 67 SER B CA 1
ATOM 1704 C C . SER B 1 67 ? -12.93 7.719 -3.994 1 76.06 67 SER B C 1
ATOM 1706 O O . SER B 1 67 ? -13.586 7.945 -2.979 1 76.06 67 SER B O 1
ATOM 1708 N N . ASN B 1 68 ? -11.75 7.316 -3.916 1 82.31 68 ASN B N 1
ATOM 1709 C CA . ASN B 1 68 ? -11.07 7.07 -2.652 1 82.31 68 ASN B CA 1
ATOM 1710 C C . ASN B 1 68 ? -10.82 8.367 -1.886 1 82.31 68 ASN B C 1
ATOM 1712 O O . ASN B 1 68 ? -11.07 8.438 -0.681 1 82.31 68 ASN B O 1
ATOM 1716 N N . THR B 1 69 ? -10.492 9.375 -2.607 1 88.69 69 THR B N 1
ATOM 1717 C CA . THR B 1 69 ? -10.227 10.664 -1.977 1 88.69 69 THR B CA 1
ATOM 1718 C C . THR B 1 69 ? -11.508 11.242 -1.372 1 88.69 69 THR B C 1
ATOM 1720 O O . THR B 1 69 ? -11.5 11.727 -0.239 1 88.69 69 THR B O 1
ATOM 1723 N N . THR B 1 70 ? -12.586 11.094 -2.1 1 89.94 70 THR B N 1
ATOM 1724 C CA . THR B 1 70 ? -13.867 11.602 -1.624 1 89.94 70 THR B CA 1
ATOM 1725 C C . THR B 1 70 ? -14.281 10.898 -0.335 1 89.94 70 THR B C 1
ATOM 1727 O O . THR B 1 70 ? -14.711 11.539 0.622 1 89.94 70 THR B O 1
ATOM 1730 N N . ARG B 1 71 ? -14.102 9.688 -0.375 1 91.81 71 ARG B N 1
ATOM 1731 C CA . ARG B 1 71 ? -14.461 8.914 0.808 1 91.81 71 ARG B CA 1
ATOM 1732 C C . ARG B 1 71 ? -13.625 9.328 2.012 1 91.81 71 ARG B C 1
ATOM 1734 O O . ARG B 1 71 ? -14.156 9.516 3.109 1 91.81 71 ARG B O 1
ATOM 1741 N N . ILE B 1 72 ? -12.422 9.5 1.831 1 93.69 72 ILE B N 1
ATOM 1742 C CA . ILE B 1 72 ? -11.516 9.891 2.906 1 93.69 72 ILE B CA 1
ATOM 1743 C C . ILE B 1 72 ? -11.891 11.281 3.412 1 93.69 72 ILE B C 1
ATOM 1745 O O . ILE B 1 72 ? -11.922 11.516 4.621 1 93.69 72 ILE B O 1
ATOM 1749 N N . LEU B 1 73 ? -12.211 12.117 2.494 1 94.44 73 LEU B N 1
ATOM 1750 C CA . LEU B 1 73 ? -12.586 13.477 2.859 1 94.44 73 LEU B CA 1
ATOM 1751 C C . LEU B 1 73 ? -13.883 13.484 3.67 1 94.44 73 LEU B C 1
ATOM 1753 O O . LEU B 1 73 ? -14.016 14.258 4.617 1 94.44 73 LEU B O 1
ATOM 1757 N N . ASP B 1 74 ? -14.797 12.648 3.295 1 95.31 74 ASP B N 1
ATOM 1758 C CA . ASP B 1 74 ? -16.047 12.539 4.035 1 95.31 74 ASP B CA 1
ATOM 1759 C C . ASP B 1 74 ? -15.797 12.094 5.477 1 95.31 74 ASP B C 1
ATOM 1761 O O . ASP B 1 74 ? -16.391 12.633 6.41 1 95.31 74 ASP B O 1
ATOM 1765 N N . VAL B 1 75 ? -14.961 11.172 5.629 1 96.38 75 VAL B N 1
ATOM 1766 C CA . VAL B 1 75 ? -14.609 10.68 6.953 1 96.38 75 VAL B CA 1
ATOM 1767 C C . VAL B 1 75 ? -13.953 11.797 7.762 1 96.38 75 VAL B C 1
ATOM 1769 O O . VAL B 1 75 ? -14.273 11.992 8.938 1 96.38 75 VAL B O 1
ATOM 1772 N N . MET B 1 76 ? -13.062 12.531 7.16 1 97.12 76 MET B N 1
ATOM 1773 C CA . MET B 1 76 ? -12.352 13.617 7.824 1 97.12 76 MET B CA 1
ATOM 1774 C C . MET B 1 76 ? -13.305 14.734 8.219 1 97.12 76 MET B C 1
ATOM 1776 O O . MET B 1 76 ? -13.148 15.352 9.273 1 97.12 76 MET B O 1
ATOM 1780 N N . LYS B 1 77 ? -14.242 14.992 7.344 1 97.19 77 LYS B N 1
ATOM 1781 C CA . LYS B 1 77 ? -15.281 15.977 7.648 1 97.19 77 LYS B CA 1
ATOM 1782 C C . LYS B 1 77 ? -16.109 15.547 8.852 1 97.19 77 LYS B C 1
ATOM 1784 O O . LYS B 1 77 ? -16.359 16.344 9.758 1 97.19 77 LYS B O 1
ATOM 1789 N N . ASN B 1 78 ? -16.484 14.328 8.836 1 97.31 78 ASN B N 1
ATOM 1790 C CA . ASN B 1 78 ? -17.281 13.781 9.938 1 97.31 78 ASN B CA 1
ATOM 1791 C C . ASN B 1 78 ? -16.516 13.805 11.25 1 97.31 78 ASN B C 1
ATOM 1793 O O . ASN B 1 78 ? -17.094 13.961 12.32 1 97.31 78 ASN B O 1
ATOM 1797 N N . LYS B 1 79 ? -15.172 13.719 11.195 1 96.94 79 LYS B N 1
ATOM 1798 C CA . LYS B 1 79 ? -14.312 13.781 12.367 1 96.94 79 LYS B CA 1
ATOM 1799 C C . LYS B 1 79 ? -14.078 15.219 12.805 1 96.94 79 LYS B C 1
ATOM 1801 O O . LYS B 1 79 ? -13.422 15.469 13.82 1 96.94 79 LYS B O 1
ATOM 1806 N N . GLY B 1 80 ? -14.617 16.141 11.969 1 97.62 80 GLY B N 1
ATOM 1807 C CA . GLY B 1 80 ? -14.484 17.547 12.297 1 97.62 80 GLY B CA 1
ATOM 1808 C C . GLY B 1 80 ? -13.125 18.109 11.961 1 97.62 80 GLY B C 1
ATOM 1809 O O . GLY B 1 80 ? -12.719 19.141 12.508 1 97.62 80 GLY B O 1
ATOM 1810 N N . LEU B 1 81 ? -12.336 17.516 11.07 1 98.12 81 LEU B N 1
ATOM 1811 C CA . LEU B 1 81 ? -10.977 17.938 10.758 1 98.12 81 LEU B CA 1
ATOM 1812 C C . LEU B 1 81 ? -10.961 18.938 9.617 1 98.12 81 LEU B C 1
ATOM 1814 O O . LEU B 1 81 ? -10.039 19.766 9.516 1 98.12 81 LEU B O 1
ATOM 1818 N N . ILE B 1 82 ? -11.992 18.781 8.766 1 98.06 82 ILE B N 1
ATOM 1819 C CA . ILE B 1 82 ? -12.039 19.656 7.59 1 98.06 82 ILE B CA 1
ATOM 1820 C C . ILE B 1 82 ? -13.469 20.109 7.34 1 98.06 82 ILE B C 1
ATOM 1822 O O . ILE B 1 82 ? -14.414 19.562 7.922 1 98.06 82 ILE B O 1
ATOM 1826 N N . VAL B 1 83 ? -13.609 21.125 6.52 1 97.12 83 VAL B N 1
ATOM 1827 C CA . VAL B 1 83 ? -14.898 21.578 5.996 1 97.12 83 VAL B CA 1
ATOM 1828 C C . VAL B 1 83 ? -14.797 21.781 4.488 1 97.12 83 VAL B C 1
ATOM 1830 O O . VAL B 1 83 ? -13.711 22.062 3.965 1 97.12 83 VAL B O 1
ATOM 1833 N N . ARG B 1 84 ? -15.883 21.594 3.869 1 94.19 84 ARG B N 1
ATOM 1834 C CA . ARG B 1 84 ? -16 21.844 2.436 1 94.19 84 ARG B CA 1
ATOM 1835 C C . ARG B 1 84 ? -16.797 23.109 2.158 1 94.19 84 ARG B C 1
ATOM 1837 O O . ARG B 1 84 ? -17.844 23.344 2.752 1 94.19 84 ARG B O 1
ATOM 1844 N N . LYS B 1 85 ? -16.219 23.891 1.316 1 93.06 85 LYS B N 1
ATOM 1845 C CA . LYS B 1 85 ? -16.906 25.109 0.917 1 93.06 85 LYS B CA 1
ATOM 1846 C C . LYS B 1 85 ? -17 25.219 -0.603 1 93.06 85 LYS B C 1
ATOM 1848 O O . LYS B 1 85 ? -16.062 24.844 -1.313 1 93.06 85 LYS B O 1
ATOM 1853 N N . VAL B 1 86 ? -18.094 25.688 -1.089 1 88.25 86 VAL B N 1
ATOM 1854 C CA . VAL B 1 86 ? -18.266 25.891 -2.523 1 88.25 86 VAL B CA 1
ATOM 1855 C C . VAL B 1 86 ? -17.391 27.031 -2.994 1 88.25 86 VAL B C 1
ATOM 1857 O O . VAL B 1 86 ? -17.266 28.047 -2.307 1 88.25 86 VAL B O 1
ATOM 1860 N N . ASP B 1 87 ? -16.75 26.734 -4.109 1 82.19 87 ASP B N 1
ATOM 1861 C CA . ASP B 1 87 ? -15.945 27.797 -4.703 1 82.19 87 ASP B CA 1
ATOM 1862 C C . ASP B 1 87 ? -16.828 28.922 -5.23 1 82.19 87 ASP B C 1
ATOM 1864 O O . ASP B 1 87 ? -17.812 28.672 -5.922 1 82.19 87 ASP B O 1
ATOM 1868 N N . VAL B 1 88 ? -16.516 30.062 -4.891 1 79.06 88 VAL B N 1
ATOM 1869 C CA . VAL B 1 88 ? -17.312 31.234 -5.234 1 79.06 88 VAL B CA 1
ATOM 1870 C C . VAL B 1 88 ? -17.312 31.438 -6.75 1 79.06 88 VAL B C 1
ATOM 1872 O O . VAL B 1 88 ? -18.297 31.875 -7.332 1 79.06 88 VAL B O 1
ATOM 1875 N N . LYS B 1 89 ? -16.234 31.047 -7.379 1 84.06 89 LYS B N 1
ATOM 1876 C CA . LYS B 1 89 ? -16.078 31.297 -8.812 1 84.06 89 LYS B CA 1
ATOM 1877 C C . LYS B 1 89 ? -16.609 30.125 -9.633 1 84.06 89 LYS B C 1
ATOM 1879 O O . LYS B 1 89 ? -16.922 30.281 -10.812 1 84.06 89 LYS B O 1
ATOM 1884 N N . ASP B 1 90 ? -16.594 29.016 -9.133 1 80.31 90 ASP B N 1
ATOM 1885 C CA . ASP B 1 90 ? -17.078 27.812 -9.797 1 80.31 90 ASP B CA 1
ATOM 1886 C C . ASP B 1 90 ? -17.875 26.938 -8.828 1 80.31 90 ASP B C 1
ATOM 1888 O O . ASP B 1 90 ? -17.312 26.125 -8.102 1 80.31 90 ASP B O 1
ATOM 1892 N N . ARG B 1 91 ? -19.172 27.016 -8.906 1 77.75 91 ARG B N 1
ATOM 1893 C CA . ARG B 1 91 ? -20.078 26.391 -7.949 1 77.75 91 ARG B CA 1
ATOM 1894 C C . ARG B 1 91 ? -19.969 24.875 -8.023 1 77.75 91 ARG B C 1
ATOM 1896 O O . ARG B 1 91 ? -20.438 24.172 -7.121 1 77.75 91 ARG B O 1
ATOM 1903 N N . ARG B 1 92 ? -19.297 24.375 -8.977 1 77.69 92 ARG B N 1
ATOM 1904 C CA . ARG B 1 92 ? -19.156 22.922 -9.109 1 77.69 92 ARG B CA 1
ATOM 1905 C C . ARG B 1 92 ? -17.906 22.422 -8.391 1 77.69 92 ARG B C 1
ATOM 1907 O O . ARG B 1 92 ? -17.734 21.219 -8.195 1 77.69 92 ARG B O 1
ATOM 1914 N N . LYS B 1 93 ? -17.156 23.422 -8.016 1 84.19 93 LYS B N 1
ATOM 1915 C CA . LYS B 1 93 ? -15.898 23.062 -7.352 1 84.19 93 LYS B CA 1
ATOM 1916 C C . LYS B 1 93 ? -15.992 23.281 -5.848 1 84.19 93 LYS B C 1
ATOM 1918 O O . LYS B 1 93 ? -16.594 24.25 -5.391 1 84.19 93 LYS B O 1
ATOM 1923 N N . PHE B 1 94 ? -15.508 22.328 -5.227 1 88.69 94 PHE B N 1
ATOM 1924 C CA . PHE B 1 94 ? -15.43 22.453 -3.775 1 88.69 94 PHE B CA 1
ATOM 1925 C C . PHE B 1 94 ? -13.984 22.656 -3.324 1 88.69 94 PHE B C 1
ATOM 1927 O O . PHE B 1 94 ? -13.07 22.047 -3.875 1 88.69 94 PHE B O 1
ATOM 1934 N N . GLN B 1 95 ? -13.93 23.578 -2.371 1 94.06 95 GLN B N 1
ATOM 1935 C CA . GLN B 1 95 ? -12.641 23.766 -1.708 1 94.06 95 GLN B CA 1
ATOM 1936 C C . GLN B 1 95 ? -12.641 23.141 -0.316 1 94.06 95 GLN B C 1
ATOM 1938 O O . GLN B 1 95 ? -13.656 23.172 0.383 1 94.06 95 GLN B O 1
ATOM 1943 N N . ILE B 1 96 ? -11.492 22.625 0.022 1 96.19 96 ILE B N 1
ATOM 1944 C CA . ILE B 1 96 ? -11.352 21.938 1.301 1 96.19 96 ILE B CA 1
ATOM 1945 C C . ILE B 1 96 ? -10.523 22.797 2.26 1 96.19 96 ILE B C 1
ATOM 1947 O O . ILE B 1 96 ? -9.406 23.203 1.935 1 96.19 96 ILE B O 1
ATOM 1951 N N . PHE B 1 97 ? -11.109 23.062 3.445 1 97 97 PHE B N 1
ATOM 1952 C CA . PHE B 1 97 ? -10.438 23.875 4.453 1 97 97 PHE B CA 1
ATOM 1953 C C . PHE B 1 97 ? -10.25 23.078 5.746 1 97 97 PHE B C 1
ATOM 1955 O O . PHE B 1 97 ? -11.078 22.234 6.086 1 97 97 PHE B O 1
ATOM 1962 N N . LEU B 1 98 ? -9.172 23.438 6.441 1 98 98 LEU B N 1
ATOM 1963 C CA . LEU B 1 98 ? -8.953 22.859 7.766 1 98 98 LEU B CA 1
ATOM 1964 C C . LEU B 1 98 ? -9.828 23.547 8.812 1 98 98 LEU B C 1
ATOM 1966 O O . LEU B 1 98 ? -10.023 24.766 8.758 1 98 98 LEU B O 1
ATOM 1970 N N . THR B 1 99 ? -10.367 22.766 9.734 1 98.19 99 THR B N 1
ATOM 1971 C CA . THR B 1 99 ? -10.883 23.344 10.969 1 98.19 99 THR B CA 1
ATOM 1972 C C . THR B 1 99 ? -9.75 23.625 11.953 1 98.19 99 THR B C 1
ATOM 1974 O O . THR B 1 99 ? -8.586 23.328 11.664 1 98.19 99 THR B O 1
ATOM 1977 N N . ASP B 1 100 ? -10.109 24.234 13.109 1 97.81 100 ASP B N 1
ATOM 1978 C CA . ASP B 1 100 ? -9.117 24.438 14.156 1 97.81 100 ASP B CA 1
ATOM 1979 C C . ASP B 1 100 ? -8.547 23.094 14.641 1 97.81 100 ASP B C 1
ATOM 1981 O O . ASP B 1 100 ? -7.348 22.984 14.875 1 97.81 100 ASP B O 1
ATOM 1985 N N . LEU B 1 101 ? -9.406 22.172 14.656 1 97.44 101 LEU B N 1
ATOM 1986 C CA . LEU B 1 101 ? -8.984 20.844 15.07 1 97.44 101 LEU B CA 1
ATOM 1987 C C . LEU B 1 101 ? -7.988 20.25 14.07 1 97.44 101 LEU B C 1
ATOM 1989 O O . LEU B 1 101 ? -6.969 19.688 14.469 1 97.44 101 LEU B O 1
ATOM 1993 N N . GLY B 1 102 ? -8.305 20.375 12.797 1 98 102 GLY B N 1
ATOM 1994 C CA . GLY B 1 102 ? -7.41 19.891 11.758 1 98 102 GLY B CA 1
ATOM 1995 C C . GLY B 1 102 ? -6.051 20.562 11.781 1 98 102 GLY B C 1
ATOM 1996 O O . GLY B 1 102 ? -5.027 19.906 11.562 1 98 102 GLY B O 1
ATOM 1997 N N . ARG B 1 103 ? -6.051 21.797 12.086 1 98 103 ARG B N 1
ATOM 1998 C CA . ARG B 1 103 ? -4.809 22.562 12.141 1 98 103 ARG B CA 1
ATOM 1999 C C . ARG B 1 103 ? -3.969 22.156 13.344 1 98 103 ARG B C 1
ATOM 2001 O O . ARG B 1 103 ? -2.742 22.078 13.25 1 98 103 ARG B O 1
ATOM 2008 N N . GLU B 1 104 ? -4.609 21.891 14.422 1 97.75 104 GLU B N 1
ATOM 2009 C CA . GLU B 1 104 ? -3.928 21.562 15.672 1 97.75 104 GLU B CA 1
ATOM 2010 C C . GLU B 1 104 ? -3.23 20.203 15.586 1 97.75 104 GLU B C 1
ATOM 2012 O O . GLU B 1 104 ? -2.322 19.922 16.375 1 97.75 104 GLU B O 1
ATOM 2017 N N . LEU B 1 105 ? -3.578 19.406 14.648 1 97.94 105 LEU B N 1
ATOM 2018 C CA . LEU B 1 105 ? -3.023 18.062 14.523 1 97.94 105 LEU B CA 1
ATOM 2019 C C . LEU B 1 105 ? -1.646 18.109 13.867 1 97.94 105 LEU B C 1
ATOM 2021 O O . LEU B 1 105 ? -0.898 17.141 13.922 1 97.94 105 LEU B O 1
ATOM 2025 N N . GLU B 1 106 ? -1.331 19.219 13.281 1 97.38 106 GLU B N 1
ATOM 2026 C CA . GLU B 1 106 ? -0.12 19.281 12.469 1 97.38 106 GLU B CA 1
ATOM 2027 C C . GLU B 1 106 ? 1.119 18.953 13.297 1 97.38 106 GLU B C 1
ATOM 2029 O O . GLU B 1 106 ? 1.834 18 13 1 97.38 106 GLU B O 1
ATOM 2034 N N . GLU B 1 107 ? 1.333 19.703 14.312 1 97.25 107 GLU B N 1
ATOM 2035 C CA . GLU B 1 107 ? 2.57 19.562 15.078 1 97.25 107 GLU B CA 1
ATOM 2036 C C . GLU B 1 107 ? 2.68 18.188 15.719 1 97.25 107 GLU B C 1
ATOM 2038 O O . GLU B 1 107 ? 3.664 17.484 15.516 1 97.25 107 GLU B O 1
ATOM 2043 N N . PRO B 1 108 ? 1.634 17.734 16.438 1 97.75 108 PRO B N 1
ATOM 2044 C CA . PRO B 1 108 ? 1.787 16.438 17.094 1 97.75 108 PRO B CA 1
ATOM 2045 C C . PRO B 1 108 ? 1.918 15.289 16.094 1 97.75 108 PRO B C 1
ATOM 2047 O O . PRO B 1 108 ? 2.715 14.367 16.297 1 97.75 108 PRO B O 1
ATOM 2050 N N . LEU B 1 109 ? 1.214 15.266 15.047 1 97.31 109 LEU B N 1
ATOM 2051 C CA . LEU B 1 109 ? 1.282 14.172 14.086 1 97.31 109 LEU B CA 1
ATOM 2052 C C . LEU B 1 109 ? 2.613 14.188 13.344 1 97.31 109 LEU B C 1
ATOM 2054 O O . LEU B 1 109 ? 3.191 13.125 13.078 1 97.31 109 LEU B O 1
ATOM 2058 N N . ASN B 1 110 ? 3.055 15.383 12.992 1 96.12 110 ASN B N 1
ATOM 2059 C CA . ASN B 1 110 ? 4.355 15.477 12.336 1 96.12 110 ASN B CA 1
ATOM 2060 C C . ASN B 1 110 ? 5.477 14.992 13.25 1 96.12 110 ASN B C 1
ATOM 2062 O O . ASN B 1 110 ? 6.453 14.398 12.789 1 96.12 110 ASN B O 1
ATOM 2066 N N . GLU B 1 111 ? 5.316 15.297 14.5 1 96.69 111 GLU B N 1
ATOM 2067 C CA . GLU B 1 111 ? 6.312 14.82 15.453 1 96.69 111 GLU B CA 1
ATOM 2068 C C . GLU B 1 111 ? 6.316 13.297 15.523 1 96.69 111 GLU B C 1
ATOM 2070 O O . GLU B 1 111 ? 7.383 12.672 15.5 1 96.69 111 GLU B O 1
ATOM 2075 N N . ILE B 1 112 ? 5.168 12.703 15.609 1 96.94 112 ILE B N 1
ATOM 2076 C CA . ILE B 1 112 ? 5.051 11.25 15.664 1 96.94 112 ILE B CA 1
ATOM 2077 C C . ILE B 1 112 ? 5.605 10.633 14.383 1 96.94 112 ILE B C 1
ATOM 2079 O O . ILE B 1 112 ? 6.391 9.688 14.43 1 96.94 112 ILE B O 1
ATOM 2083 N N . ALA B 1 113 ? 5.215 11.25 13.289 1 96.19 113 ALA B N 1
ATOM 2084 C CA . ALA B 1 113 ? 5.676 10.758 11.992 1 96.19 113 ALA B CA 1
ATOM 2085 C C . ALA B 1 113 ? 7.195 10.883 11.867 1 96.19 113 ALA B C 1
ATOM 2087 O O . ALA B 1 113 ? 7.848 9.992 11.312 1 96.19 113 ALA B O 1
ATOM 2088 N N . SER B 1 114 ? 7.699 11.945 12.352 1 95.12 114 SER B N 1
ATOM 2089 C CA . SER B 1 114 ? 9.141 12.172 12.328 1 95.12 114 SER B CA 1
ATOM 2090 C C . SER B 1 114 ? 9.883 11.125 13.148 1 95.12 114 SER B C 1
ATOM 2092 O O . SER B 1 114 ? 10.906 10.594 12.719 1 95.12 114 SER B O 1
ATOM 2094 N N . ILE B 1 115 ? 9.391 10.82 14.312 1 95.12 115 ILE B N 1
ATOM 2095 C CA . ILE B 1 115 ? 9.984 9.805 15.172 1 95.12 115 ILE B CA 1
ATOM 2096 C C . ILE B 1 115 ? 9.945 8.445 14.477 1 95.12 115 ILE B C 1
ATOM 2098 O O . ILE B 1 115 ? 10.945 7.734 14.438 1 95.12 115 ILE B O 1
ATOM 2102 N N . TYR B 1 116 ? 8.836 8.125 13.93 1 94.81 116 TYR B N 1
ATOM 2103 C CA . TYR B 1 116 ? 8.68 6.848 13.234 1 94.81 116 TYR B CA 1
ATOM 2104 C C . TYR B 1 116 ? 9.656 6.734 12.07 1 94.81 116 TYR B C 1
ATOM 2106 O O . TYR B 1 116 ? 10.336 5.719 11.922 1 94.81 116 TYR B O 1
ATOM 2114 N N . ALA B 1 117 ? 9.688 7.793 11.234 1 94.06 117 ALA B N 1
ATOM 2115 C CA . ALA B 1 117 ? 10.547 7.785 10.062 1 94.06 117 ALA B CA 1
ATOM 2116 C C . ALA B 1 117 ? 12.016 7.664 10.453 1 94.06 117 ALA B C 1
ATOM 2118 O O . ALA B 1 117 ? 12.781 6.926 9.828 1 94.06 117 ALA B O 1
ATOM 2119 N N . THR B 1 118 ? 12.383 8.375 11.453 1 94.12 118 THR B N 1
ATOM 2120 C CA . THR B 1 118 ? 13.766 8.352 11.922 1 94.12 118 THR B CA 1
ATOM 2121 C C . THR B 1 118 ? 14.164 6.949 12.367 1 94.12 118 THR B C 1
ATOM 2123 O O . THR B 1 118 ? 15.234 6.457 12.008 1 94.12 118 THR B O 1
ATOM 2126 N N . GLU B 1 119 ? 13.234 6.293 13.078 1 93.69 119 GLU B N 1
ATOM 2127 C CA . GLU B 1 119 ? 13.5 4.938 13.539 1 93.69 119 GLU B CA 1
ATOM 2128 C C . GLU B 1 119 ? 13.5 3.947 12.375 1 93.69 119 GLU B C 1
ATOM 2130 O O . GLU B 1 119 ? 14.352 3.055 12.312 1 93.69 119 GLU B O 1
ATOM 2135 N N . THR B 1 120 ? 12.586 4.098 11.5 1 92.94 120 THR B N 1
ATOM 2136 C CA . THR B 1 120 ? 12.391 3.188 10.383 1 92.94 120 THR B CA 1
ATOM 2137 C C . THR B 1 120 ? 13.578 3.232 9.43 1 92.94 120 THR B C 1
ATOM 2139 O O . THR B 1 120 ? 14.008 2.199 8.906 1 92.94 120 THR B O 1
ATOM 2142 N N . PHE B 1 121 ? 14.172 4.406 9.242 1 94.38 121 PHE B N 1
ATOM 2143 C CA . PHE B 1 121 ? 15.234 4.582 8.25 1 94.38 121 PHE B CA 1
ATOM 2144 C C . PHE B 1 121 ? 16.594 4.688 8.93 1 94.38 121 PHE B C 1
ATOM 2146 O O . PHE B 1 121 ? 17.578 5.09 8.305 1 94.38 121 PHE B O 1
ATOM 2153 N N . LYS B 1 122 ? 16.672 4.305 10.172 1 92.81 122 LYS B N 1
ATOM 2154 C CA . LYS B 1 122 ? 17.875 4.465 10.969 1 92.81 122 LYS B CA 1
ATOM 2155 C C . LYS B 1 122 ? 19.031 3.656 10.391 1 92.81 122 LYS B C 1
ATOM 2157 O O . LYS B 1 122 ? 20.188 4.086 10.438 1 92.81 122 LYS B O 1
ATOM 2162 N N . SER B 1 123 ? 18.766 2.561 9.773 1 93.19 123 SER B N 1
ATOM 2163 C CA . SER B 1 123 ? 19.812 1.66 9.281 1 93.19 123 SER B CA 1
ATOM 2164 C C . SER B 1 123 ? 20.188 1.995 7.844 1 93.19 123 SER B C 1
ATOM 2166 O O . SER B 1 123 ? 21.047 1.331 7.258 1 93.19 123 SER B O 1
ATOM 2168 N N . ILE B 1 124 ? 19.531 2.986 7.266 1 94.94 124 ILE B N 1
ATOM 2169 C CA . ILE B 1 124 ? 19.812 3.402 5.898 1 94.94 124 ILE B CA 1
ATOM 2170 C C . ILE B 1 124 ? 20.75 4.605 5.906 1 94.94 124 ILE B C 1
ATOM 2172 O O . ILE B 1 124 ? 20.453 5.633 6.523 1 94.94 124 ILE B O 1
ATOM 2176 N N . SER B 1 125 ? 21.875 4.504 5.234 1 93.56 125 SER B N 1
ATOM 2177 C CA . SER B 1 125 ? 22.891 5.555 5.254 1 93.56 125 SER B CA 1
ATOM 2178 C C . SER B 1 125 ? 22.438 6.77 4.449 1 93.56 125 SER B C 1
ATOM 2180 O O . SER B 1 125 ? 21.516 6.676 3.645 1 93.56 125 SER B O 1
ATOM 2182 N N . ASP B 1 126 ? 23.188 7.844 4.652 1 91.19 126 ASP B N 1
ATOM 2183 C CA . ASP B 1 126 ? 22.891 9.086 3.939 1 91.19 126 ASP B CA 1
ATOM 2184 C C . ASP B 1 126 ? 23.172 8.938 2.445 1 91.19 126 ASP B C 1
ATOM 2186 O O . ASP B 1 126 ? 22.688 9.727 1.637 1 91.19 126 ASP B O 1
ATOM 2190 N N . GLU B 1 127 ? 23.922 7.945 2.094 1 92.25 127 GLU B N 1
ATOM 2191 C CA . GLU B 1 127 ? 24.203 7.668 0.689 1 92.25 127 GLU B CA 1
ATOM 2192 C C . GLU B 1 127 ? 23.141 6.758 0.078 1 92.25 127 GLU B C 1
ATOM 2194 O O . GLU B 1 127 ? 22.766 6.922 -1.087 1 92.25 127 GLU B O 1
ATOM 2199 N N . GLU B 1 128 ? 22.594 5.898 0.866 1 95.12 128 GLU B N 1
ATOM 2200 C CA . GLU B 1 128 ? 21.625 4.918 0.393 1 95.12 128 GLU B CA 1
ATOM 2201 C C . GLU B 1 128 ? 20.25 5.555 0.203 1 95.12 128 GLU B C 1
ATOM 2203 O O . GLU B 1 128 ? 19.516 5.188 -0.713 1 95.12 128 GLU B O 1
ATOM 2208 N N . LEU B 1 129 ? 19.969 6.512 1.021 1 95.06 129 LEU B N 1
ATOM 2209 C CA . LEU B 1 129 ? 18.625 7.07 1.046 1 95.06 129 LEU B CA 1
ATOM 2210 C C . LEU B 1 129 ? 18.297 7.766 -0.273 1 95.06 129 LEU B C 1
ATOM 2212 O O . LEU B 1 129 ? 17.25 7.5 -0.878 1 95.06 129 LEU B O 1
ATOM 2216 N N . PRO B 1 130 ? 19.188 8.641 -0.777 1 94.69 130 PRO B N 1
ATOM 2217 C CA . PRO B 1 130 ? 18.891 9.266 -2.066 1 94.69 130 PRO B CA 1
ATOM 2218 C C . PRO B 1 130 ? 18.781 8.258 -3.207 1 94.69 130 PRO B C 1
ATOM 2220 O O . PRO B 1 130 ? 17.953 8.422 -4.105 1 94.69 130 PRO B O 1
ATOM 2223 N N . LEU B 1 131 ? 19.578 7.262 -3.156 1 95.12 131 LEU B N 1
ATOM 2224 C CA . LEU B 1 131 ? 19.516 6.211 -4.168 1 95.12 131 LEU B CA 1
ATOM 2225 C C . LEU B 1 131 ? 18.188 5.477 -4.102 1 95.12 131 LEU B C 1
ATOM 2227 O O . LEU B 1 131 ? 17.562 5.211 -5.133 1 95.12 131 LEU B O 1
ATOM 2231 N N . PHE B 1 132 ? 17.828 5.145 -2.861 1 96.88 132 PHE B N 1
ATOM 2232 C CA . PHE B 1 132 ? 16.562 4.477 -2.615 1 96.88 132 PHE B CA 1
ATOM 2233 C C . PHE B 1 132 ? 15.398 5.312 -3.146 1 96.88 132 PHE B C 1
ATOM 2235 O O . PHE B 1 132 ? 14.539 4.801 -3.869 1 96.88 132 PHE B O 1
ATOM 2242 N N . THR B 1 133 ? 15.367 6.555 -2.875 1 96.25 133 THR B N 1
ATOM 2243 C CA . THR B 1 133 ? 14.312 7.465 -3.297 1 96.25 133 THR B CA 1
ATOM 2244 C C . THR B 1 133 ? 14.305 7.621 -4.816 1 96.25 133 THR B C 1
ATOM 2246 O O . THR B 1 133 ? 13.234 7.707 -5.43 1 96.25 133 THR B O 1
ATOM 2249 N N . ASP B 1 134 ? 15.445 7.645 -5.379 1 96.38 134 ASP B N 1
ATOM 2250 C CA . ASP B 1 134 ? 15.57 7.75 -6.828 1 96.38 134 ASP B CA 1
ATOM 2251 C C . ASP B 1 134 ? 14.984 6.52 -7.52 1 96.38 134 ASP B C 1
ATOM 2253 O O . ASP B 1 134 ? 14.297 6.641 -8.531 1 96.38 134 ASP B O 1
ATOM 2257 N N . ILE B 1 135 ? 15.25 5.375 -7 1 96.56 135 ILE B N 1
ATOM 2258 C CA . ILE B 1 135 ? 14.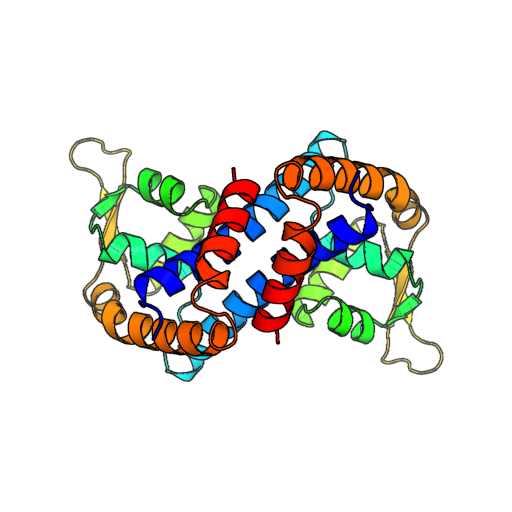734 4.129 -7.555 1 96.56 135 ILE B CA 1
ATOM 2259 C C . ILE B 1 135 ? 13.203 4.121 -7.465 1 96.56 135 ILE B C 1
ATOM 2261 O O . ILE B 1 135 ? 12.523 3.754 -8.422 1 96.56 135 ILE B O 1
ATOM 2265 N N . LEU B 1 136 ? 12.695 4.574 -6.301 1 96.88 136 LEU B N 1
ATOM 2266 C CA . LEU B 1 136 ? 11.25 4.676 -6.145 1 96.88 136 LEU B CA 1
ATOM 2267 C C . LEU B 1 136 ? 10.648 5.609 -7.191 1 96.88 136 LEU B C 1
ATOM 2269 O O . LEU B 1 136 ? 9.609 5.305 -7.777 1 96.88 136 LEU B O 1
ATOM 2273 N N . ASP B 1 137 ? 11.32 6.684 -7.496 1 94.44 137 ASP B N 1
ATOM 2274 C CA . ASP B 1 137 ? 10.859 7.645 -8.492 1 94.44 137 ASP B CA 1
ATOM 2275 C C . ASP B 1 137 ? 10.82 7.02 -9.883 1 94.44 137 ASP B C 1
ATOM 2277 O O . ASP B 1 137 ? 9.883 7.254 -10.648 1 94.44 137 ASP B O 1
ATOM 2281 N N . ARG B 1 138 ? 11.805 6.277 -10.148 1 95.06 138 ARG B N 1
ATOM 2282 C CA . ARG B 1 138 ? 11.891 5.645 -11.461 1 95.06 138 ARG B CA 1
ATOM 2283 C C . ARG B 1 138 ? 10.828 4.562 -11.617 1 95.06 138 ARG B C 1
ATOM 2285 O O . ARG B 1 138 ? 10.297 4.363 -12.711 1 95.06 138 ARG B O 1
ATOM 2292 N N . ILE B 1 139 ? 10.469 3.877 -10.516 1 93.88 139 ILE B N 1
ATOM 2293 C CA . ILE B 1 139 ? 9.43 2.848 -10.539 1 93.88 139 ILE B CA 1
ATOM 2294 C C . ILE B 1 139 ? 8.055 3.502 -10.641 1 93.88 139 ILE B C 1
ATOM 2296 O O . ILE B 1 139 ? 7.172 2.992 -11.336 1 93.88 139 ILE B O 1
ATOM 2300 N N . GLY B 1 140 ? 7.863 4.582 -9.93 1 87.31 140 GLY B N 1
ATOM 2301 C CA . GLY B 1 140 ? 6.578 5.258 -9.852 1 87.31 140 GLY B CA 1
ATOM 2302 C C . GLY B 1 140 ? 6.223 6.02 -11.109 1 87.31 140 GLY B C 1
ATOM 2303 O O . GLY B 1 140 ? 5.094 6.5 -11.25 1 87.31 140 GLY B O 1
ATOM 2304 N N . LYS B 1 141 ? 7.141 6.211 -12.086 1 74.69 141 LYS B N 1
ATOM 2305 C CA . LYS B 1 141 ? 6.891 6.895 -13.352 1 74.69 141 LYS B CA 1
ATOM 2306 C C . LYS B 1 141 ? 6.117 5.996 -14.312 1 74.69 141 LYS B C 1
ATOM 2308 O O . LYS B 1 141 ? 6.324 4.781 -14.344 1 74.69 141 LYS B O 1
#

Secondary structure (DSSP, 8-state):
---HHHHHHHHHHHHHHHHHHHHHHHHHHHHTT----HHHHHHHHHHHHSTTEEHHHHHHHHT--HHHHHHHHHHHHHTTSEEEEE-SS-TT-EEEEE-HHHHHTHHHHHHHHHHHHHHHTTTS-TTHHHHHHHHHHHHH-/---HHHHHHHHHHHHHHHHHHHHHHHHHHHHTT----HHHHHHHHHHHHSTTEEHHHHHHHHT--HHHHHHHHHHHHHTTSEEEEE-SS-TT-EEEEE-HHHHHTHHHHHHHHHHHHHHHTTTS-TTHHHHHHHHHHHHH-

Foldseek 3Di:
DPDPVVVVVVVVCVVVVVVVLQVVLCVLCVVVPHNAGPLRVLLLVVCLVPFFAWLVVSCVVSVHDSVVSVVSLVVCVVVVQWDWDADPVHNVIITIGGDPNVNVVVVVSVVSVVVSVCVVCVVPDPVRVVVVVVVVVVVVD/DPDPVVVVVVVVCVVVVVVVLQVVLCVLCVVVPHNAGPLRVLLLVVCLVPFFAWLVVSCVVSVHDSVVSVVSVVVCVVVVQWDWDADPVHRVIITIGGDPNNNVVVVVSVVSVVVSVCVVCVPPDPVRVVVVVVVVVVVVD